Protein AF-A0A9J5YAJ0-F1 (afdb_monomer_lite)

pLDDT: mean 76.35, std 13.23, range [42.28, 95.62]

Secondary structure (DSSP, 8-state):
--HHHHHHHHHHHHHHT-TT-----S-S-HHHHHHHHHHGGGHHHHTSSSSS--HHHHHHHHHHHHHHTTSTTHHHHHHHHHHHHHHTSSPPPPPHHHHHHHHHHHT---SS---SS--TTSTTT------GGGHHHHHHHHHHHHHHHHTT-SSS--HHHHHHHHHHHHHTTSSTTHHHHHHHHHHHHHHSTTPPPP-HHHHHHHHHHS-----S---TT--GGG-

Sequence (227 aa):
MTTKSLLLIFVALIVVLRPCNAFRVYKKDPICEDVDACFASCEDFVDGITEYATWECCSNLMILNNNVKYNEDGVSRYCSCIEDFSSNHYYPPYLQSQIERLYSICNIHLSFPISERMDCSDPCNAFKVLEEDEICENVNACFEYCENFVDAIAGFPTPECCDNLMILNSNVKYKDDGVHGYCSCIEDFSTDHYHPPYSQSRIEQLNTFYRIYLRLPVSERMDCSKL

Foldseek 3Di:
DDPVVVVVVVVVCVVVPLQQPDDDDDDPDVLLSSLLRQQVQCQCQQLPVDVDRDPSNLVSQVVLQVCLLVDPLSQLVSQVSLLVSLVPDPTHFGDPVSVVVSCVRSVDDHLHDHGNDDPSVQLLSSPHPDDLPCVLVNLCSLQVQCQCQQLVVDPDRDPSNLRSLLSLQSQQVPDPCSLLSSLVSVVVVQPPPPGDQGDQVSVVCSCVPRVPPRPRPDHSDRDSVVD

InterPro domains:
  IPR000528 Plant non-specific lipid-transfer protein/Par allergen [PTHR33076] (9-121)
  IPR036312 Bifunctional inhibitor/plant lipid transfer protein/seed storage helical domain superfamily [G3DSA:1.10.110.10] (31-122)
  IPR036312 Bifunctional inhibitor/plant lipid transfer protein/seed storage helical domain superfamily [G3DSA:1.10.110.10] (135-227)
  IPR036312 Bifunctional inhibitor/plant lipid transfer protein/seed storage helical domain superfamily [SSF47699] (32-121)

Organism: Solanum commersonii (NCBI:txid4109)

Radius of gyration: 20.31 Å; chains: 1; bounding box: 64×44×52 Å

Structure (mmCIF, N/CA/C/O backbone):
data_AF-A0A9J5YAJ0-F1
#
_entry.id   AF-A0A9J5YAJ0-F1
#
loop_
_atom_site.group_PDB
_atom_site.id
_atom_site.type_symbol
_atom_site.label_atom_id
_atom_site.label_alt_id
_atom_site.label_comp_id
_atom_site.label_asym_id
_atom_site.label_entity_id
_atom_site.label_seq_id
_atom_site.pdbx_PDB_ins_code
_atom_site.Cartn_x
_atom_site.Cartn_y
_atom_site.Cartn_z
_atom_site.occupancy
_atom_site.B_iso_or_equiv
_atom_site.auth_seq_id
_atom_site.auth_comp_id
_atom_site.auth_asym_id
_atom_site.auth_atom_id
_atom_site.pdbx_PDB_model_num
ATOM 1 N N . MET A 1 1 ? 42.130 25.411 -16.349 1.00 54.88 1 MET A N 1
ATOM 2 C CA . MET A 1 1 ? 40.766 24.903 -16.611 1.00 54.88 1 MET A CA 1
ATOM 3 C C . MET A 1 1 ? 39.805 26.066 -16.412 1.00 54.88 1 MET A C 1
ATOM 5 O O . MET A 1 1 ? 39.743 26.604 -15.318 1.00 54.88 1 MET A O 1
ATOM 9 N N . THR A 1 2 ? 39.193 26.567 -17.483 1.00 58.94 2 THR A N 1
ATOM 10 C CA . THR A 1 2 ? 38.362 27.783 -17.456 1.00 58.94 2 THR A CA 1
ATOM 11 C C . THR A 1 2 ? 37.039 27.527 -16.738 1.00 58.94 2 THR A C 1
ATOM 13 O O . THR A 1 2 ? 36.467 26.453 -16.891 1.00 58.94 2 THR A O 1
ATOM 16 N N . THR A 1 3 ? 36.517 28.515 -16.010 1.00 64.31 3 THR A N 1
ATOM 17 C CA . THR A 1 3 ? 35.219 28.491 -15.300 1.00 64.31 3 THR A CA 1
ATOM 18 C C . THR A 1 3 ? 34.062 27.931 -16.137 1.00 64.31 3 THR A C 1
ATOM 20 O O . THR A 1 3 ? 33.195 27.249 -15.603 1.00 64.31 3 THR A O 1
ATOM 23 N N . LYS A 1 4 ? 34.094 28.114 -17.463 1.00 61.41 4 LYS A N 1
ATOM 24 C CA . LYS A 1 4 ? 33.140 27.517 -18.415 1.00 61.41 4 LYS A CA 1
ATOM 25 C C . LYS A 1 4 ? 33.173 25.978 -18.462 1.00 61.41 4 LYS A C 1
ATOM 27 O O . LYS A 1 4 ? 32.124 25.361 -18.581 1.00 61.41 4 LYS A O 1
ATOM 32 N N . SER A 1 5 ? 34.346 25.353 -18.334 1.00 65.81 5 SER A N 1
ATOM 33 C CA . SER A 1 5 ? 34.483 23.886 -18.298 1.00 65.81 5 SER A CA 1
ATOM 34 C C . SER A 1 5 ? 33.968 23.294 -16.989 1.00 65.81 5 SER A C 1
ATOM 36 O O . SER A 1 5 ? 33.372 22.227 -17.008 1.00 65.81 5 SER A O 1
ATOM 38 N N . LEU A 1 6 ? 34.149 23.993 -15.865 1.00 68.88 6 LEU A N 1
ATOM 39 C CA . LEU A 1 6 ? 33.581 23.589 -14.573 1.00 68.88 6 LEU A CA 1
ATOM 40 C C . LEU A 1 6 ? 32.050 23.665 -14.577 1.00 68.88 6 LEU A C 1
ATOM 42 O O . LEU A 1 6 ? 31.399 22.767 -14.058 1.00 68.88 6 LEU A O 1
ATOM 46 N N . LEU A 1 7 ? 31.485 24.694 -15.213 1.00 70.25 7 LEU A N 1
ATOM 47 C CA . LEU A 1 7 ? 30.038 24.887 -15.315 1.00 70.25 7 LEU A CA 1
ATOM 48 C C . LEU A 1 7 ? 29.380 23.826 -16.212 1.00 70.25 7 LEU A C 1
ATOM 50 O O . LEU A 1 7 ? 28.335 23.294 -15.859 1.00 70.25 7 LEU A O 1
ATOM 54 N N . LEU A 1 8 ? 30.028 23.448 -17.320 1.00 70.19 8 LEU A N 1
ATOM 55 C CA . LEU A 1 8 ? 29.564 22.358 -18.188 1.00 70.19 8 LEU A CA 1
ATOM 56 C C . LEU A 1 8 ? 29.617 20.989 -17.499 1.00 70.19 8 LEU A C 1
ATOM 58 O O . LEU A 1 8 ? 28.689 20.203 -17.652 1.00 70.19 8 LEU A O 1
ATOM 62 N N . ILE A 1 9 ? 30.663 20.719 -16.711 1.00 74.06 9 ILE A N 1
ATOM 63 C CA . ILE A 1 9 ? 30.768 19.483 -15.922 1.00 74.06 9 ILE A CA 1
ATOM 64 C C . ILE A 1 9 ? 29.690 19.446 -14.834 1.00 74.06 9 ILE A C 1
ATOM 66 O O . ILE A 1 9 ? 29.055 18.414 -14.651 1.00 74.06 9 ILE A O 1
ATOM 70 N N . PHE A 1 10 ? 29.433 20.569 -14.157 1.00 68.69 10 PHE A N 1
ATOM 71 C CA . PHE A 1 10 ? 28.366 20.667 -13.157 1.00 68.69 10 PHE A CA 1
ATOM 72 C C . PHE A 1 10 ? 26.978 20.449 -13.762 1.00 68.69 10 PHE A C 1
ATOM 74 O O . PHE A 1 10 ? 26.184 19.705 -13.202 1.00 68.69 10 PHE A O 1
ATOM 81 N N . VAL A 1 11 ? 26.686 21.053 -14.916 1.00 66.81 11 VAL A N 1
ATOM 82 C CA . VAL A 1 11 ? 25.401 20.865 -15.607 1.00 66.81 11 VAL A CA 1
ATOM 83 C C . VAL A 1 11 ? 25.249 19.423 -16.092 1.00 66.81 11 VAL A C 1
ATOM 85 O O . VAL A 1 11 ? 24.194 18.833 -15.889 1.00 66.81 11 VAL A O 1
ATOM 88 N N . ALA A 1 12 ? 26.298 18.825 -16.662 1.00 62.12 12 ALA A N 1
ATOM 89 C CA . ALA A 1 12 ? 26.277 17.420 -17.067 1.00 62.12 12 ALA A CA 1
ATOM 90 C C . ALA A 1 12 ? 26.061 16.483 -15.867 1.00 62.12 12 ALA A C 1
ATOM 92 O O . ALA A 1 12 ? 25.251 15.567 -15.953 1.00 62.12 12 ALA A O 1
ATOM 93 N N . LEU A 1 13 ? 26.708 16.748 -14.728 1.00 58.03 13 LEU A N 1
ATOM 94 C CA . LEU A 1 13 ? 26.472 16.011 -13.485 1.00 58.03 13 LEU A CA 1
ATOM 95 C C . LEU A 1 13 ? 25.039 16.186 -12.979 1.00 58.03 13 LEU A C 1
ATOM 97 O O . LEU A 1 13 ? 24.414 15.198 -12.639 1.00 58.03 13 LEU A O 1
ATOM 101 N N . ILE A 1 14 ? 24.479 17.398 -12.980 1.00 59.09 14 ILE A N 1
ATOM 102 C CA . ILE A 1 14 ? 23.092 17.645 -12.543 1.00 59.09 14 ILE A CA 1
ATOM 103 C C . ILE A 1 14 ? 22.075 16.925 -13.443 1.00 59.09 14 ILE A C 1
ATOM 105 O O . ILE A 1 14 ? 21.065 16.431 -12.947 1.00 59.09 14 ILE A O 1
ATOM 109 N N . VAL A 1 15 ? 22.340 16.836 -14.749 1.00 55.28 15 VAL A N 1
ATOM 110 C CA . VAL A 1 15 ? 21.489 16.107 -15.704 1.00 55.28 15 VAL A CA 1
ATOM 111 C C . VAL A 1 15 ? 21.609 14.589 -15.521 1.00 55.28 15 VAL A C 1
ATOM 113 O O . VAL A 1 15 ? 20.604 13.895 -15.604 1.00 55.28 15 VAL A O 1
ATOM 116 N N . VAL A 1 16 ? 22.800 14.067 -15.217 1.00 54.03 16 VAL A N 1
ATOM 117 C CA . VAL A 1 16 ? 23.025 12.630 -14.955 1.00 54.03 16 VAL A CA 1
ATOM 118 C C . VAL A 1 16 ? 22.543 12.212 -13.555 1.00 54.03 16 VAL A C 1
ATOM 120 O O . VAL A 1 16 ? 22.176 11.063 -13.348 1.00 54.03 16 VAL A O 1
ATOM 123 N N . LEU A 1 17 ? 22.495 13.141 -12.596 1.00 50.41 17 LEU A N 1
ATOM 124 C CA . LEU A 1 17 ? 22.044 12.912 -11.216 1.00 50.41 17 LEU A CA 1
ATOM 125 C C . LEU A 1 17 ? 20.528 13.063 -11.022 1.00 50.41 17 LEU A C 1
ATOM 127 O O . LEU A 1 17 ? 20.063 12.997 -9.886 1.00 50.41 17 LEU A O 1
ATOM 131 N N . ARG A 1 18 ? 19.752 13.282 -12.090 1.00 56.94 18 ARG A N 1
ATOM 132 C CA . ARG A 1 18 ? 18.288 13.167 -12.058 1.00 56.94 18 ARG A CA 1
ATOM 133 C C . ARG A 1 18 ? 17.892 11.845 -12.718 1.00 56.94 18 ARG A C 1
ATOM 135 O O . ARG A 1 18 ? 17.837 11.797 -13.946 1.00 56.94 18 ARG A O 1
ATOM 142 N N . PRO A 1 19 ? 17.611 10.791 -11.933 1.00 55.72 19 PRO A N 1
ATOM 143 C CA . PRO A 1 19 ? 17.307 9.459 -12.462 1.00 55.72 19 PRO A CA 1
ATOM 144 C C . PRO A 1 19 ? 16.019 9.403 -13.288 1.00 55.72 19 PRO A C 1
ATOM 146 O O . PRO A 1 19 ? 15.833 8.479 -14.063 1.00 55.72 19 PRO A O 1
ATOM 149 N N . CYS A 1 20 ? 15.155 10.415 -13.171 1.00 65.88 20 CYS A N 1
ATOM 150 C CA . CYS A 1 20 ? 13.824 10.425 -13.775 1.00 65.88 20 CYS A CA 1
ATOM 151 C C . CYS A 1 20 ? 13.700 11.325 -15.010 1.00 65.88 20 CYS A C 1
ATOM 153 O O . CYS A 1 20 ? 12.627 11.834 -15.314 1.00 65.88 20 CYS A O 1
ATOM 155 N N . ASN A 1 21 ? 14.792 11.565 -15.738 1.00 52.66 21 ASN A N 1
ATOM 156 C CA . ASN A 1 21 ? 14.716 12.326 -16.984 1.00 52.66 21 ASN A CA 1
ATOM 157 C C . ASN A 1 21 ? 14.190 11.439 -18.127 1.00 52.66 21 ASN A C 1
ATOM 159 O O . ASN A 1 21 ? 14.962 11.040 -19.002 1.00 52.66 21 ASN A O 1
ATOM 163 N N . ALA A 1 22 ? 12.888 11.149 -18.153 1.00 51.44 22 ALA A N 1
ATOM 164 C CA . ALA A 1 22 ? 12.264 10.619 -19.359 1.00 51.44 22 ALA A CA 1
ATOM 165 C C . ALA A 1 22 ? 11.969 11.733 -20.369 1.00 51.44 22 ALA A C 1
ATOM 167 O O . ALA A 1 22 ? 11.688 12.892 -20.058 1.00 51.44 22 ALA A O 1
ATOM 168 N N . PHE A 1 23 ? 12.069 11.340 -21.631 1.00 45.47 23 PHE A N 1
ATOM 169 C CA . PHE A 1 23 ? 11.720 12.124 -22.799 1.00 45.47 23 PHE A CA 1
ATOM 170 C C . PHE A 1 23 ? 10.222 12.467 -22.763 1.00 45.47 23 PHE A C 1
ATOM 172 O O . PHE A 1 23 ? 9.394 11.574 -22.617 1.00 45.47 23 PHE A O 1
ATOM 179 N N . ARG A 1 24 ? 9.880 13.753 -22.919 1.00 42.88 24 ARG A N 1
ATOM 180 C CA . ARG A 1 24 ? 8.494 14.248 -22.891 1.00 42.88 24 ARG A CA 1
ATOM 181 C C . ARG A 1 24 ? 7.666 13.626 -24.015 1.00 42.88 24 ARG A C 1
ATOM 183 O O . ARG A 1 24 ? 7.734 14.076 -25.162 1.00 42.88 24 ARG A O 1
ATOM 190 N N . VAL A 1 25 ? 6.877 12.611 -23.686 1.00 47.47 25 VAL A N 1
ATOM 191 C CA . VAL A 1 25 ? 5.772 12.125 -24.513 1.00 47.47 25 VAL A CA 1
ATOM 192 C C . VAL A 1 25 ? 4.492 12.692 -23.912 1.00 47.47 25 VAL A C 1
ATOM 194 O O . VAL A 1 25 ? 4.301 12.656 -22.710 1.00 47.47 25 VAL A O 1
ATOM 197 N N . TYR A 1 26 ? 3.659 13.265 -24.775 1.00 46.53 26 TYR A N 1
ATOM 198 C CA . TYR A 1 26 ? 2.478 14.093 -24.509 1.00 46.53 26 TYR A CA 1
ATOM 199 C C . TYR A 1 26 ? 1.462 13.481 -23.498 1.00 46.53 26 TYR A C 1
ATOM 201 O O . TYR A 1 26 ? 0.393 13.026 -23.904 1.00 46.53 26 TYR A O 1
ATOM 209 N N . LYS A 1 27 ? 1.742 13.508 -22.186 1.00 50.62 27 LYS A N 1
ATOM 210 C CA . LYS A 1 27 ? 0.750 13.400 -21.097 1.00 50.62 27 LYS A CA 1
ATOM 211 C C . LYS A 1 27 ? 0.620 14.775 -20.424 1.00 50.62 27 LYS A C 1
ATOM 213 O O . LYS A 1 27 ? 1.505 15.616 -20.484 1.00 50.62 27 LYS A O 1
ATOM 218 N N . LYS A 1 28 ? -0.559 15.084 -19.883 1.00 63.12 28 LYS A N 1
ATOM 219 C CA . LYS A 1 28 ? -0.933 16.460 -19.488 1.00 63.12 28 LYS A CA 1
ATOM 220 C C . LYS A 1 28 ? -0.465 16.845 -18.073 1.00 63.12 28 LYS A C 1
ATOM 222 O O . LYS A 1 28 ? -0.639 18.001 -17.690 1.00 63.12 28 LYS A O 1
ATOM 227 N N . ASP A 1 29 ? 0.110 15.903 -17.320 1.00 83.19 29 ASP A N 1
ATOM 228 C CA . ASP A 1 29 ? 0.518 16.070 -15.923 1.00 83.19 29 ASP A CA 1
ATOM 229 C C . ASP A 1 29 ? 2.026 15.810 -15.733 1.00 83.19 29 ASP A C 1
ATOM 231 O O . ASP A 1 29 ? 2.453 14.661 -15.853 1.00 83.19 29 ASP A O 1
ATOM 235 N N . PRO A 1 30 ? 2.835 16.836 -15.407 1.00 82.88 30 PRO A N 1
ATOM 236 C CA . PRO A 1 30 ? 4.275 16.668 -15.220 1.00 82.88 30 PRO A CA 1
ATOM 237 C C . PRO A 1 30 ? 4.634 15.748 -14.045 1.00 82.88 30 PRO A C 1
ATOM 239 O O . PRO A 1 30 ? 5.700 15.146 -14.069 1.00 82.88 30 PRO A O 1
ATOM 242 N N . ILE A 1 31 ? 3.766 15.612 -13.034 1.00 87.12 31 ILE A N 1
ATOM 243 C CA . ILE A 1 31 ? 4.009 14.684 -11.921 1.00 87.12 31 ILE A CA 1
ATOM 244 C C . ILE A 1 31 ? 3.886 13.244 -12.411 1.00 87.12 31 ILE A C 1
ATOM 246 O O . ILE A 1 31 ? 4.746 12.429 -12.100 1.00 87.12 31 ILE A O 1
ATOM 250 N N . CYS A 1 32 ? 2.863 12.935 -13.211 1.00 89.56 32 CYS A N 1
ATOM 251 C CA . CYS A 1 32 ? 2.718 11.590 -13.758 1.00 89.56 32 CYS A CA 1
ATOM 252 C C . CYS A 1 32 ? 3.789 11.262 -14.796 1.00 89.56 32 CYS A C 1
ATOM 254 O O . CYS A 1 32 ? 4.209 10.118 -14.867 1.00 89.56 32 CYS A O 1
ATOM 256 N N . GLU A 1 33 ? 4.294 12.246 -15.548 1.00 87.56 33 GLU A N 1
ATOM 257 C CA . GLU A 1 33 ? 5.472 12.027 -16.399 1.00 87.56 33 GLU A CA 1
ATOM 258 C C . GLU A 1 33 ? 6.697 11.603 -15.571 1.00 87.56 33 GLU A C 1
ATOM 260 O O . GLU A 1 33 ? 7.392 10.659 -15.946 1.00 87.56 33 GLU A O 1
ATOM 265 N N . ASP A 1 34 ? 6.942 12.264 -14.435 1.00 88.25 34 ASP A N 1
ATOM 266 C CA . ASP A 1 34 ? 8.036 11.906 -13.529 1.00 88.25 34 ASP A CA 1
ATOM 267 C C . ASP A 1 34 ? 7.799 10.532 -12.876 1.00 88.25 34 ASP A C 1
ATOM 269 O O . ASP A 1 34 ? 8.727 9.728 -12.791 1.00 88.25 34 ASP A O 1
ATOM 273 N N . VAL A 1 35 ? 6.569 10.235 -12.444 1.00 91.06 35 VAL A N 1
ATOM 274 C CA . VAL A 1 35 ? 6.199 8.931 -11.871 1.00 91.06 35 VAL A CA 1
ATOM 275 C C . VAL A 1 35 ? 6.404 7.812 -12.887 1.00 91.06 35 VAL A C 1
ATOM 277 O O . VAL A 1 35 ? 7.133 6.875 -12.574 1.00 91.06 35 VAL A O 1
ATOM 280 N N . ASP A 1 36 ? 5.855 7.937 -14.099 1.00 90.56 36 ASP A N 1
ATOM 281 C CA . ASP A 1 36 ? 6.008 6.959 -15.184 1.00 90.56 36 ASP A CA 1
ATOM 282 C C . ASP A 1 36 ? 7.502 6.697 -15.457 1.00 90.56 36 ASP A C 1
ATOM 284 O O . ASP A 1 36 ? 7.953 5.553 -15.520 1.00 90.56 36 ASP A O 1
ATOM 288 N N . ALA A 1 37 ? 8.300 7.766 -15.553 1.00 88.81 37 ALA A N 1
ATOM 289 C CA . ALA A 1 37 ? 9.738 7.698 -15.799 1.00 88.81 37 ALA A CA 1
ATOM 290 C C . ALA A 1 37 ? 10.511 6.980 -14.688 1.00 88.81 37 ALA A C 1
ATOM 292 O O . ALA A 1 37 ? 11.367 6.138 -14.957 1.00 88.81 37 ALA A O 1
ATOM 293 N N . CYS A 1 38 ? 10.248 7.355 -13.436 1.00 91.81 38 CYS A N 1
ATOM 294 C CA . CYS A 1 38 ? 10.936 6.800 -12.283 1.00 91.81 38 CYS A CA 1
ATOM 295 C C . CYS A 1 38 ? 10.506 5.339 -12.039 1.00 91.81 38 CYS A C 1
ATOM 297 O O . CYS A 1 38 ? 11.352 4.507 -11.711 1.00 91.81 38 CYS A O 1
ATOM 299 N N . PHE A 1 39 ? 9.210 5.036 -12.157 1.00 93.19 39 PHE A N 1
ATOM 300 C CA . PHE A 1 39 ? 8.624 3.754 -11.763 1.00 93.19 39 PHE A CA 1
ATOM 301 C C . PHE A 1 39 ? 8.847 2.640 -12.788 1.00 93.19 39 PHE A C 1
ATOM 303 O O . PHE A 1 39 ? 8.910 1.477 -12.398 1.00 93.19 39 PHE A O 1
ATOM 310 N N . ALA A 1 40 ? 9.063 2.969 -14.066 1.00 92.12 40 ALA A N 1
ATOM 311 C CA . ALA A 1 40 ? 9.309 1.982 -15.120 1.00 92.12 40 ALA A CA 1
ATOM 312 C C . ALA A 1 40 ? 10.439 0.982 -14.795 1.00 92.12 40 ALA A C 1
ATOM 314 O O . ALA A 1 40 ? 10.373 -0.177 -15.186 1.00 92.12 40 ALA A O 1
ATOM 315 N N . SER A 1 41 ? 11.463 1.380 -14.029 1.00 93.62 41 SER A N 1
ATOM 316 C CA . SER A 1 41 ? 12.551 0.470 -13.632 1.00 93.62 41 SER A CA 1
ATOM 317 C C . SER A 1 41 ? 12.137 -0.604 -12.613 1.00 93.62 41 SER A C 1
ATOM 319 O O . SER A 1 41 ? 12.912 -1.533 -12.361 1.00 93.62 41 SER A O 1
ATOM 321 N N . CYS A 1 42 ? 10.944 -0.483 -12.025 1.00 94.38 42 CYS A N 1
ATOM 322 C CA . CYS A 1 42 ? 10.352 -1.422 -11.077 1.00 94.38 42 CYS A CA 1
ATOM 323 C C . CYS A 1 42 ? 9.341 -2.387 -11.706 1.00 94.38 42 CYS A C 1
ATOM 325 O O . CYS A 1 42 ? 9.033 -3.394 -11.069 1.00 94.38 42 CYS A O 1
ATOM 327 N N . GLU A 1 43 ? 8.836 -2.086 -12.907 1.00 91.94 43 GLU A N 1
ATOM 328 C CA . GLU A 1 43 ? 7.713 -2.784 -13.554 1.00 91.94 43 GLU A CA 1
ATOM 329 C C . GLU A 1 43 ? 7.959 -4.296 -13.656 1.00 91.94 43 GLU A C 1
ATOM 331 O O . GLU A 1 43 ? 7.247 -5.069 -13.017 1.00 91.94 43 GLU A O 1
ATOM 336 N N . ASP A 1 44 ? 9.064 -4.689 -14.301 1.00 92.56 44 ASP A N 1
ATOM 337 C CA . ASP A 1 44 ? 9.503 -6.085 -14.466 1.00 92.56 44 ASP A CA 1
ATOM 338 C C . ASP A 1 44 ? 9.638 -6.863 -13.141 1.00 92.56 44 ASP A C 1
ATOM 340 O O . ASP A 1 44 ? 9.763 -8.088 -13.120 1.00 92.56 44 ASP A O 1
ATOM 344 N N . PHE A 1 45 ? 9.775 -6.179 -12.005 1.00 95.00 45 PHE A N 1
ATOM 345 C CA . PHE A 1 45 ? 9.845 -6.845 -10.708 1.00 95.00 45 PHE A CA 1
ATOM 346 C C . PHE A 1 45 ? 8.457 -7.011 -10.097 1.00 95.00 45 PHE A C 1
ATOM 348 O O . PHE A 1 45 ? 8.136 -8.100 -9.606 1.00 95.00 45 PHE A O 1
ATOM 355 N N . VAL A 1 46 ? 7.647 -5.948 -10.112 1.00 92.56 46 VAL A N 1
ATOM 356 C CA . VAL A 1 46 ? 6.309 -5.960 -9.510 1.00 92.56 46 VAL A CA 1
ATOM 357 C C . VAL A 1 46 ? 5.342 -6.856 -10.277 1.00 92.56 46 VAL A C 1
ATOM 359 O O . VAL A 1 46 ? 4.500 -7.477 -9.640 1.00 92.56 46 VAL A O 1
ATOM 362 N N . ASP A 1 47 ? 5.504 -7.027 -11.588 1.00 91.75 47 ASP A N 1
ATOM 363 C CA . ASP A 1 47 ? 4.725 -7.972 -12.404 1.00 91.75 47 ASP A CA 1
ATOM 364 C C . ASP A 1 47 ? 5.238 -9.430 -12.334 1.00 91.75 47 ASP A C 1
ATOM 366 O O . ASP A 1 47 ? 4.599 -10.366 -12.821 1.00 91.75 47 ASP A O 1
ATOM 370 N N . GLY A 1 48 ? 6.385 -9.646 -11.680 1.00 91.12 48 GLY A N 1
ATOM 371 C CA . GLY A 1 48 ? 6.988 -10.961 -11.478 1.00 91.12 48 GLY A CA 1
ATOM 372 C C . GLY A 1 48 ? 7.835 -11.496 -12.632 1.00 91.12 48 GLY A C 1
ATOM 373 O O . GLY A 1 48 ? 8.226 -12.665 -12.570 1.00 91.12 48 GLY A O 1
ATOM 374 N N . ILE A 1 49 ? 8.154 -10.698 -13.655 1.00 92.88 49 ILE A N 1
ATOM 375 C CA . ILE A 1 49 ? 9.072 -11.106 -14.735 1.00 92.88 49 ILE A CA 1
ATOM 376 C C . ILE A 1 49 ? 10.481 -11.374 -14.182 1.00 92.88 49 ILE A C 1
ATOM 378 O O . ILE A 1 49 ? 11.165 -12.308 -14.613 1.00 92.88 49 ILE A O 1
ATOM 382 N N . THR A 1 50 ? 10.914 -10.586 -13.199 1.00 93.56 50 THR A N 1
ATOM 383 C CA . THR A 1 50 ? 12.232 -10.669 -12.567 1.00 93.56 50 THR A CA 1
ATOM 384 C C . THR A 1 50 ? 12.144 -11.015 -11.083 1.00 93.56 50 THR A C 1
ATOM 386 O O . THR A 1 50 ? 11.223 -10.645 -10.357 1.00 93.56 50 THR A O 1
ATOM 389 N N . GLU A 1 51 ? 13.151 -11.742 -10.592 1.00 92.94 51 GLU A N 1
ATOM 390 C CA . GLU A 1 51 ? 13.193 -12.197 -9.197 1.00 92.94 51 GLU A CA 1
ATOM 391 C C . GLU A 1 51 ? 13.682 -11.118 -8.210 1.00 92.94 51 GLU A C 1
ATOM 393 O O . GLU A 1 51 ? 13.423 -11.218 -7.002 1.00 92.94 51 GLU A O 1
ATOM 398 N N . TYR A 1 52 ? 14.385 -10.094 -8.708 1.00 91.88 52 TYR A N 1
ATOM 399 C CA . TYR A 1 52 ? 15.059 -9.080 -7.899 1.00 91.88 52 TYR A CA 1
ATOM 400 C C . TYR A 1 52 ? 14.810 -7.674 -8.437 1.00 91.88 52 TYR A C 1
ATOM 402 O O . TYR A 1 52 ? 15.028 -7.415 -9.618 1.00 91.88 52 TYR A O 1
ATOM 410 N N . ALA A 1 53 ? 14.444 -6.756 -7.540 1.00 94.00 53 ALA A N 1
ATOM 411 C CA . ALA A 1 53 ? 14.372 -5.339 -7.856 1.00 94.00 53 ALA A CA 1
ATOM 412 C C . ALA A 1 53 ? 15.769 -4.795 -8.185 1.00 94.00 53 ALA A C 1
ATOM 414 O O . ALA A 1 53 ? 16.759 -5.106 -7.511 1.00 94.00 53 ALA A O 1
ATOM 415 N N . THR A 1 54 ? 15.854 -3.968 -9.223 1.00 94.81 54 THR A N 1
ATOM 416 C CA . THR A 1 54 ? 17.105 -3.309 -9.594 1.00 94.81 54 THR A CA 1
ATOM 417 C C . THR A 1 54 ? 17.466 -2.225 -8.575 1.00 94.81 54 THR A C 1
ATOM 419 O O . THR A 1 54 ? 16.606 -1.658 -7.899 1.00 94.81 54 THR A O 1
ATOM 422 N N . TRP A 1 55 ? 18.756 -1.884 -8.478 1.00 93.44 55 TRP A N 1
ATOM 423 C CA . TRP A 1 55 ? 19.178 -0.718 -7.690 1.00 93.44 55 TRP A CA 1
ATOM 424 C C . TRP A 1 55 ? 18.487 0.566 -8.175 1.00 93.44 55 TRP A C 1
ATOM 426 O O . TRP A 1 55 ? 18.131 1.422 -7.366 1.00 93.44 55 TRP A O 1
ATOM 436 N N . GLU A 1 56 ? 18.281 0.678 -9.489 1.00 93.69 56 GLU A N 1
ATOM 437 C CA . GLU A 1 56 ? 17.635 1.826 -10.119 1.00 93.69 56 GLU A CA 1
ATOM 438 C C . GLU A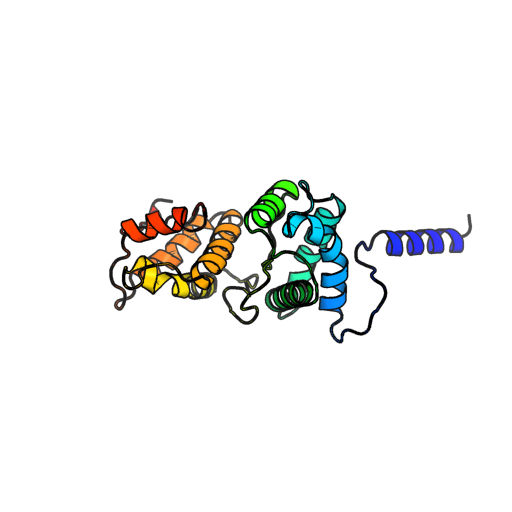 1 56 ? 16.177 1.954 -9.677 1.00 93.69 56 GLU A C 1
ATOM 440 O O . GLU A 1 56 ? 15.780 3.036 -9.254 1.00 93.69 56 GLU A O 1
ATOM 445 N N . CYS A 1 57 ? 15.427 0.848 -9.647 1.00 95.62 57 CYS A N 1
ATOM 446 C CA . CYS A 1 57 ? 14.087 0.808 -9.066 1.00 95.62 57 CYS A CA 1
ATOM 447 C C . CYS A 1 57 ? 14.077 1.350 -7.633 1.00 95.62 57 CYS A C 1
ATOM 449 O O . CYS A 1 57 ? 13.342 2.286 -7.319 1.00 95.62 57 CYS A O 1
ATOM 451 N N . CYS A 1 58 ? 14.949 0.831 -6.765 1.00 95.00 58 CYS A N 1
ATOM 452 C CA . CYS A 1 58 ? 15.002 1.278 -5.376 1.00 95.00 58 CYS A CA 1
ATOM 453 C C . CYS A 1 58 ? 15.347 2.770 -5.246 1.00 95.00 58 CYS A C 1
ATOM 455 O O . CYS A 1 58 ? 14.712 3.491 -4.476 1.00 95.00 58 CYS A O 1
ATOM 457 N N . SER A 1 59 ? 16.337 3.248 -6.005 1.00 93.69 59 SER A N 1
ATOM 458 C CA . SER A 1 59 ? 16.738 4.658 -6.006 1.00 93.69 59 SER A CA 1
ATOM 459 C C . SER A 1 59 ? 15.603 5.564 -6.488 1.00 93.69 59 SER A C 1
ATOM 461 O O . SER A 1 59 ? 15.343 6.609 -5.889 1.00 93.69 59 SER A O 1
ATOM 463 N N . ASN A 1 60 ? 14.905 5.164 -7.547 1.00 93.81 60 ASN A N 1
ATOM 464 C CA . ASN A 1 60 ? 13.810 5.930 -8.128 1.00 93.81 60 ASN A CA 1
ATOM 465 C C . ASN A 1 60 ? 12.606 5.991 -7.190 1.00 93.81 60 ASN A C 1
ATOM 467 O O . ASN A 1 60 ? 12.054 7.069 -6.974 1.00 93.81 60 ASN A O 1
ATOM 471 N N . LEU A 1 61 ? 12.257 4.876 -6.548 1.00 92.19 61 LEU A N 1
ATOM 472 C CA . LEU A 1 61 ? 11.218 4.845 -5.522 1.00 92.19 61 LEU A CA 1
ATOM 473 C C . LEU A 1 61 ? 11.542 5.769 -4.346 1.00 92.19 61 LEU A C 1
ATOM 475 O O . LEU A 1 61 ? 10.659 6.480 -3.877 1.00 92.19 61 LEU A O 1
ATOM 479 N N . MET A 1 62 ? 12.802 5.834 -3.898 1.00 88.31 62 MET A N 1
ATOM 480 C CA . MET A 1 62 ? 13.207 6.784 -2.850 1.00 88.31 62 MET A CA 1
ATOM 481 C C . MET A 1 62 ? 13.005 8.235 -3.279 1.00 88.31 62 MET A C 1
ATOM 483 O O . MET A 1 62 ? 12.621 9.073 -2.462 1.00 88.31 62 MET A O 1
ATOM 487 N N . ILE A 1 63 ? 13.260 8.552 -4.545 1.00 88.12 63 ILE A N 1
ATOM 488 C CA . ILE A 1 63 ? 13.058 9.898 -5.083 1.00 88.12 63 ILE A CA 1
ATOM 489 C C . ILE A 1 63 ? 11.575 10.235 -5.128 1.00 88.12 63 ILE A C 1
ATOM 491 O O . ILE A 1 63 ? 11.185 11.272 -4.594 1.00 88.12 63 ILE A O 1
ATOM 495 N N . LEU A 1 64 ? 10.753 9.348 -5.695 1.00 90.25 64 LEU A N 1
ATOM 496 C CA . LEU A 1 64 ? 9.305 9.531 -5.738 1.00 90.25 64 LEU A CA 1
ATOM 497 C C . LEU A 1 64 ? 8.743 9.741 -4.332 1.00 90.25 64 LEU A C 1
ATOM 499 O O . LEU A 1 64 ? 8.062 10.729 -4.075 1.00 90.25 64 LEU A O 1
ATOM 503 N N . ASN A 1 65 ? 9.130 8.878 -3.395 1.00 86.50 65 ASN A N 1
ATOM 504 C CA . ASN A 1 65 ? 8.690 8.944 -2.009 1.00 86.50 65 ASN A CA 1
ATOM 505 C C . ASN A 1 65 ? 9.045 10.270 -1.326 1.00 86.50 65 ASN A C 1
ATOM 507 O O . ASN A 1 65 ? 8.238 10.860 -0.614 1.00 86.50 65 ASN A O 1
ATOM 511 N N . ASN A 1 66 ? 10.249 10.784 -1.580 1.00 82.06 66 ASN A N 1
ATOM 512 C CA . ASN A 1 66 ? 10.668 12.076 -1.047 1.00 82.06 66 ASN A CA 1
ATOM 513 C C . ASN A 1 66 ? 9.921 13.255 -1.677 1.00 82.06 66 ASN A C 1
ATOM 515 O O . ASN A 1 66 ? 9.795 14.293 -1.026 1.00 82.06 66 ASN A O 1
ATOM 519 N N . ASN A 1 67 ? 9.456 13.114 -2.919 1.00 81.81 67 ASN A N 1
ATOM 520 C CA . ASN A 1 67 ? 8.834 14.197 -3.671 1.00 81.81 67 ASN A CA 1
ATOM 521 C C . ASN A 1 67 ? 7.344 14.377 -3.363 1.00 81.81 67 ASN A C 1
ATOM 523 O O . ASN A 1 67 ? 6.825 15.489 -3.483 1.00 81.81 67 ASN A O 1
ATOM 527 N N . VAL A 1 68 ? 6.673 13.311 -2.927 1.00 78.31 68 VAL A N 1
ATOM 528 C CA . VAL A 1 68 ? 5.240 13.285 -2.590 1.00 78.31 68 VAL A CA 1
ATOM 529 C C . VAL A 1 68 ? 4.848 14.437 -1.664 1.00 78.31 68 VAL A C 1
ATOM 531 O O . VAL A 1 68 ? 3.914 15.174 -1.959 1.00 78.31 68 VAL A O 1
ATOM 534 N N . LYS A 1 69 ? 5.626 14.686 -0.605 1.00 73.25 69 LYS A N 1
ATOM 535 C CA . LYS A 1 69 ? 5.334 15.720 0.408 1.00 73.25 69 LYS A CA 1
ATOM 536 C C . LYS A 1 69 ? 5.382 17.172 -0.086 1.00 73.25 69 LYS A C 1
ATOM 538 O O . LYS A 1 69 ? 5.008 18.070 0.659 1.00 73.25 69 LYS A O 1
ATOM 543 N N . TYR A 1 70 ? 5.904 17.431 -1.285 1.00 75.69 70 TYR A N 1
ATOM 544 C CA . TYR A 1 70 ? 6.011 18.791 -1.826 1.00 75.69 70 TYR A CA 1
ATOM 545 C C . TYR A 1 70 ? 4.795 19.206 -2.663 1.00 75.69 70 TYR A C 1
ATOM 547 O O . TYR A 1 70 ? 4.790 20.308 -3.207 1.00 75.69 70 TYR A O 1
ATOM 555 N N . ASN A 1 71 ? 3.781 18.344 -2.773 1.00 70.88 71 ASN A N 1
ATOM 556 C CA . ASN A 1 71 ? 2.576 18.585 -3.559 1.00 70.88 71 ASN A CA 1
ATOM 557 C C . ASN A 1 71 ? 1.335 18.495 -2.659 1.00 70.88 71 ASN A C 1
ATOM 559 O O . ASN A 1 71 ? 1.235 17.573 -1.854 1.00 70.88 71 ASN A O 1
ATOM 563 N N . GLU A 1 72 ? 0.400 19.437 -2.823 1.00 61.28 72 GLU A N 1
ATOM 564 C CA . GLU A 1 72 ? -0.791 19.616 -1.966 1.00 61.28 72 GLU A CA 1
ATOM 565 C C . GLU A 1 72 ? -1.708 18.374 -1.931 1.00 61.28 72 GLU A C 1
ATOM 567 O O . GLU A 1 72 ? -2.294 18.093 -0.894 1.00 61.28 72 GLU A O 1
ATOM 572 N N . ASP A 1 73 ? -1.679 17.548 -2.986 1.00 71.38 73 ASP A N 1
ATOM 573 C CA . ASP A 1 73 ? -2.349 16.237 -3.079 1.00 71.38 73 ASP A CA 1
ATOM 574 C C . ASP A 1 73 ? -1.365 15.129 -3.492 1.00 71.38 73 ASP A C 1
ATOM 576 O O . ASP A 1 73 ? -1.680 14.233 -4.278 1.00 71.38 73 ASP A O 1
ATOM 580 N N . GLY A 1 74 ? -0.108 15.232 -3.054 1.00 75.00 74 GLY A N 1
ATOM 581 C CA . GLY A 1 74 ? 0.981 14.417 -3.587 1.00 75.00 74 GLY A CA 1
ATOM 582 C C . GLY A 1 74 ? 0.744 12.916 -3.481 1.00 75.00 74 GLY A C 1
ATOM 583 O O . GLY A 1 74 ? 1.090 12.192 -4.405 1.00 75.00 74 GLY A O 1
ATOM 584 N N . VAL A 1 75 ? 0.129 12.441 -2.398 1.00 76.50 75 VAL A N 1
ATOM 585 C CA . VAL A 1 75 ? -0.090 11.002 -2.226 1.00 76.50 75 VAL A CA 1
ATOM 586 C C . VAL A 1 75 ? -1.131 10.480 -3.215 1.00 76.50 75 VAL A C 1
ATOM 588 O O . VAL A 1 75 ? -0.820 9.596 -4.012 1.00 76.50 75 VAL A O 1
ATOM 591 N N . SER A 1 76 ? -2.322 11.085 -3.224 1.00 78.00 76 SER A N 1
ATOM 592 C CA . SER A 1 76 ? -3.399 10.777 -4.171 1.00 78.00 76 SER A CA 1
ATOM 593 C C . SER A 1 76 ? -2.927 10.882 -5.615 1.00 78.00 76 SER A C 1
ATOM 595 O O . SER A 1 76 ? -3.206 10.016 -6.437 1.00 78.00 76 SER A O 1
ATOM 597 N N . ARG A 1 77 ? -2.128 11.904 -5.928 1.00 85.19 77 ARG A N 1
ATOM 598 C CA . ARG A 1 77 ? -1.625 12.108 -7.283 1.00 85.19 77 ARG A CA 1
ATOM 599 C C . ARG A 1 77 ? -0.626 11.039 -7.700 1.00 85.19 77 ARG A C 1
ATOM 601 O O . ARG A 1 77 ? -0.751 10.512 -8.795 1.00 85.19 77 ARG A O 1
ATOM 608 N N . TYR A 1 78 ? 0.331 10.687 -6.841 1.00 88.38 78 TYR A N 1
ATOM 609 C CA . TYR A 1 78 ? 1.300 9.628 -7.142 1.00 88.38 78 TYR A CA 1
ATOM 610 C C . TYR A 1 78 ? 0.613 8.264 -7.249 1.00 88.38 78 TYR A C 1
ATOM 612 O O . TYR A 1 78 ? 0.939 7.507 -8.158 1.00 88.38 78 TYR A O 1
ATOM 620 N N . CYS A 1 79 ? -0.375 7.996 -6.390 1.00 84.81 79 CYS A N 1
ATOM 621 C CA . CYS A 1 79 ? -1.263 6.841 -6.501 1.00 84.81 79 CYS A CA 1
ATOM 622 C C . CYS A 1 79 ? -1.910 6.780 -7.894 1.00 84.81 79 CYS A C 1
ATOM 624 O O . CYS A 1 79 ? -1.716 5.797 -8.607 1.00 84.81 79 CYS A O 1
ATOM 626 N N . SER A 1 80 ? -2.591 7.853 -8.323 1.00 86.19 80 SER A N 1
ATOM 627 C CA . SER A 1 80 ? -3.278 7.883 -9.623 1.00 86.19 80 SER A CA 1
ATOM 628 C C . SER A 1 80 ? -2.312 7.729 -10.790 1.00 86.19 80 SER A C 1
ATOM 630 O O . SER A 1 80 ? -2.631 7.055 -11.759 1.00 86.19 80 SER A O 1
ATOM 632 N N . CYS A 1 81 ? -1.114 8.313 -10.705 1.00 89.50 81 CYS A N 1
ATOM 633 C CA . CYS A 1 81 ? -0.112 8.152 -11.752 1.00 89.50 81 CYS A CA 1
ATOM 634 C C . CYS A 1 81 ? 0.369 6.692 -11.872 1.00 89.50 81 CYS A C 1
ATOM 636 O O . CYS A 1 81 ? 0.536 6.208 -12.986 1.00 89.50 81 CYS A O 1
ATOM 638 N N . ILE A 1 82 ? 0.569 5.976 -10.757 1.00 89.00 82 ILE A N 1
ATOM 639 C CA . ILE A 1 82 ? 0.949 4.550 -10.770 1.00 89.00 82 ILE A CA 1
ATOM 640 C C . ILE A 1 82 ? -0.191 3.674 -11.304 1.00 89.00 82 ILE A C 1
ATOM 642 O O . ILE A 1 82 ? 0.056 2.761 -12.096 1.00 89.00 82 ILE A O 1
ATOM 646 N N . GLU A 1 83 ? -1.432 3.966 -10.917 1.00 85.62 83 GLU A N 1
ATOM 647 C CA . GLU A 1 83 ? -2.617 3.289 -11.449 1.00 85.62 83 GLU A CA 1
ATOM 648 C C . GLU A 1 83 ? -2.740 3.509 -12.971 1.00 85.62 83 GLU A C 1
ATOM 650 O O . GLU A 1 83 ? -2.848 2.554 -13.747 1.00 85.62 83 GLU A O 1
ATOM 655 N N . ASP A 1 84 ? -2.606 4.754 -13.433 1.00 87.06 84 ASP A N 1
ATOM 656 C CA . ASP A 1 84 ? -2.586 5.111 -14.855 1.00 87.06 84 ASP A CA 1
ATOM 657 C C . ASP A 1 84 ? -1.425 4.448 -15.610 1.00 87.06 84 ASP A C 1
ATOM 659 O O . ASP A 1 84 ? -1.573 4.071 -16.775 1.00 87.06 84 ASP A O 1
ATOM 663 N N . PHE A 1 85 ? -0.255 4.319 -14.984 1.00 86.94 85 PHE A N 1
ATOM 664 C CA . PHE A 1 85 ? 0.888 3.615 -15.560 1.00 86.94 85 PHE A CA 1
ATOM 665 C C . PHE A 1 85 ? 0.549 2.134 -15.777 1.00 86.94 85 PHE A C 1
ATOM 667 O O . PHE A 1 85 ? 0.665 1.631 -16.894 1.00 86.94 85 PHE A O 1
ATOM 674 N N . SER A 1 86 ? 0.025 1.469 -14.743 1.00 84.12 86 SER A N 1
ATOM 675 C CA . SER A 1 86 ? -0.323 0.042 -14.784 1.00 84.12 86 SER A CA 1
ATOM 676 C C . SER A 1 86 ? -1.440 -0.292 -15.781 1.00 84.12 86 SER A C 1
ATOM 678 O O . SER A 1 86 ? -1.420 -1.333 -16.436 1.00 84.12 86 SER A O 1
ATOM 680 N N . SER A 1 87 ? -2.400 0.617 -15.968 1.00 77.38 87 SER A N 1
ATOM 681 C CA . SER A 1 87 ? -3.554 0.401 -16.847 1.00 77.38 87 SER A CA 1
ATOM 682 C C . SER A 1 87 ? -3.246 0.569 -18.341 1.00 77.38 87 SER A C 1
ATOM 684 O O . SER A 1 87 ? -4.055 0.178 -19.187 1.00 77.38 87 SER A O 1
ATOM 686 N N . ASN A 1 88 ? -2.083 1.128 -18.696 1.00 69.19 88 ASN A N 1
ATOM 687 C CA . ASN A 1 88 ? -1.733 1.473 -20.076 1.00 69.19 88 ASN A CA 1
ATOM 688 C C . ASN A 1 88 ? -0.977 0.376 -20.853 1.00 69.19 88 ASN A C 1
ATOM 690 O O . ASN A 1 88 ? -0.593 0.613 -22.008 1.00 69.19 88 ASN A O 1
ATOM 694 N N . HIS A 1 89 ? -0.772 -0.822 -20.289 1.00 62.97 89 HIS A N 1
ATOM 695 C CA . HIS A 1 89 ? 0.124 -1.822 -20.881 1.00 62.97 89 HIS A CA 1
ATOM 696 C C . HIS A 1 89 ? -0.426 -3.261 -20.974 1.00 62.97 89 HIS A C 1
ATOM 698 O O . HIS A 1 89 ? -1.393 -3.646 -20.327 1.00 62.97 89 HIS A O 1
ATOM 704 N N . TYR A 1 90 ? 0.199 -4.060 -21.852 1.00 66.00 90 TYR A N 1
ATOM 705 C CA . TYR A 1 90 ? -0.082 -5.487 -22.107 1.00 66.00 90 TYR A CA 1
ATOM 706 C C . TYR A 1 90 ? 0.690 -6.414 -21.140 1.00 66.00 90 TYR A C 1
ATOM 708 O O . TYR A 1 90 ? 1.118 -7.502 -21.537 1.00 66.00 90 TYR A O 1
ATOM 716 N N . TYR A 1 91 ? 0.923 -5.983 -19.901 1.00 66.56 91 TYR A N 1
ATOM 717 C CA . TYR A 1 91 ? 1.730 -6.730 -18.932 1.00 66.56 91 TYR A CA 1
ATOM 718 C C . TYR A 1 91 ? 0.871 -7.557 -17.963 1.00 66.56 91 TYR A C 1
ATOM 720 O O . TYR A 1 91 ? -0.345 -7.354 -17.879 1.00 66.56 91 TYR A O 1
ATOM 728 N N . PRO A 1 92 ? 1.464 -8.571 -17.302 1.00 76.06 92 PRO A N 1
ATOM 729 C CA . PRO A 1 92 ? 0.803 -9.316 -16.238 1.00 76.06 92 PRO A CA 1
ATOM 730 C C . PRO A 1 92 ? 0.389 -8.396 -15.082 1.00 76.06 92 PRO A C 1
ATOM 732 O O . PRO A 1 92 ? 1.050 -7.385 -14.858 1.00 76.06 92 PRO A O 1
ATOM 735 N N . PRO A 1 93 ? -0.650 -8.773 -14.317 1.00 81.50 93 PRO A N 1
ATOM 736 C CA . PRO A 1 93 ? -1.045 -8.006 -13.152 1.00 81.50 93 PRO A CA 1
ATOM 737 C C . PRO A 1 93 ? 0.080 -7.965 -12.116 1.00 81.50 93 PRO A C 1
ATOM 739 O O . PRO A 1 93 ? 0.758 -8.977 -11.895 1.00 81.50 93 PRO A O 1
ATOM 742 N N . TYR A 1 94 ? 0.235 -6.835 -11.432 1.00 86.31 94 TYR A N 1
ATOM 743 C CA . TYR A 1 94 ? 1.187 -6.717 -10.333 1.00 86.31 94 TYR A CA 1
ATOM 744 C C . TYR A 1 94 ? 0.945 -7.782 -9.256 1.00 86.31 94 TYR A C 1
ATOM 746 O O . TYR A 1 94 ? -0.167 -8.020 -8.778 1.00 86.31 94 TYR A O 1
ATOM 754 N N . LEU A 1 95 ? 2.029 -8.434 -8.847 1.00 83.12 95 LEU A N 1
ATOM 755 C CA . LEU A 1 95 ? 2.030 -9.464 -7.826 1.00 83.12 95 LEU A CA 1
ATOM 756 C C . LEU A 1 95 ? 2.241 -8.829 -6.456 1.00 83.12 95 LEU A C 1
ATOM 758 O O . LEU A 1 95 ? 3.329 -8.344 -6.139 1.00 83.12 95 LEU A O 1
ATOM 762 N N . GLN A 1 96 ? 1.240 -8.948 -5.586 1.00 77.00 96 GLN A N 1
ATOM 763 C CA . GLN A 1 96 ? 1.316 -8.403 -4.229 1.00 77.00 96 GLN A CA 1
ATOM 764 C C . GLN A 1 96 ? 2.547 -8.893 -3.454 1.00 77.00 96 GLN A C 1
ATOM 766 O O . GLN A 1 96 ? 3.241 -8.116 -2.803 1.00 77.00 96 GLN A O 1
ATOM 771 N N . SER A 1 97 ? 2.897 -10.173 -3.601 1.00 77.38 97 SER A N 1
ATOM 772 C CA . SER A 1 97 ? 4.095 -10.737 -2.971 1.00 77.38 97 SER A CA 1
ATOM 773 C C . SER A 1 97 ? 5.400 -10.091 -3.451 1.00 77.38 97 SER A C 1
ATOM 775 O O . SER A 1 97 ? 6.386 -10.090 -2.716 1.00 77.38 97 SER A O 1
ATOM 777 N N . GLN A 1 98 ? 5.440 -9.572 -4.682 1.00 87.25 98 GLN A N 1
ATOM 778 C CA . GLN A 1 98 ? 6.600 -8.842 -5.192 1.00 87.25 98 GLN A CA 1
ATOM 779 C C . GLN A 1 98 ? 6.632 -7.427 -4.629 1.00 87.25 98 GLN A C 1
ATOM 781 O O . GLN A 1 98 ? 7.681 -7.007 -4.155 1.00 87.25 98 GLN A O 1
ATOM 786 N N . ILE A 1 99 ? 5.495 -6.733 -4.568 1.00 85.12 99 ILE A N 1
ATOM 787 C CA . ILE A 1 99 ? 5.389 -5.407 -3.939 1.00 85.12 99 ILE A CA 1
ATOM 788 C C . ILE A 1 99 ? 5.834 -5.462 -2.466 1.00 85.12 99 ILE A C 1
ATOM 790 O O . ILE A 1 99 ? 6.648 -4.652 -2.029 1.00 85.12 99 ILE A O 1
ATOM 794 N N . GLU A 1 100 ? 5.415 -6.473 -1.703 1.00 78.31 100 GLU A N 1
ATOM 795 C CA . GLU A 1 100 ? 5.880 -6.666 -0.320 1.00 78.31 100 GLU A CA 1
ATOM 796 C C . GLU A 1 100 ? 7.398 -6.888 -0.232 1.00 78.31 100 GLU A C 1
ATOM 798 O O . GLU A 1 100 ? 8.087 -6.314 0.621 1.00 78.31 100 GLU A O 1
ATOM 803 N N . ARG A 1 101 ? 7.950 -7.708 -1.137 1.00 84.00 101 ARG A N 1
ATOM 804 C CA . ARG A 1 101 ? 9.400 -7.923 -1.230 1.00 84.00 101 ARG A CA 1
ATOM 805 C C . ARG A 1 101 ? 10.132 -6.649 -1.634 1.00 84.00 101 ARG A C 1
ATOM 807 O O . ARG A 1 101 ? 11.247 -6.448 -1.159 1.00 84.00 101 ARG A O 1
ATOM 814 N N . LEU A 1 102 ? 9.526 -5.791 -2.454 1.00 87.44 102 LEU A N 1
ATOM 815 C CA . LEU A 1 102 ? 10.103 -4.531 -2.917 1.00 87.44 102 LEU A CA 1
ATOM 816 C C . LEU A 1 102 ? 10.479 -3.641 -1.737 1.00 87.44 102 LEU A C 1
ATOM 818 O O . LEU A 1 102 ? 11.620 -3.189 -1.643 1.00 87.44 102 LEU A O 1
ATOM 822 N N . TYR A 1 103 ? 9.552 -3.471 -0.794 1.00 82.62 103 TYR A N 1
ATOM 823 C CA . TYR A 1 103 ? 9.775 -2.685 0.418 1.00 82.62 103 TYR A CA 1
ATOM 824 C C . TYR A 1 103 ? 10.943 -3.226 1.243 1.00 82.62 103 TYR A C 1
ATOM 826 O O . TYR A 1 103 ? 11.788 -2.462 1.715 1.00 82.62 103 TYR A O 1
ATOM 834 N N . SER A 1 104 ? 11.045 -4.553 1.366 1.00 81.00 104 SER A N 1
ATOM 835 C CA . SER A 1 104 ? 12.152 -5.189 2.083 1.00 81.00 104 SER A CA 1
ATOM 836 C C . SER A 1 104 ? 13.489 -5.067 1.348 1.00 81.00 104 SER A C 1
ATOM 838 O O . SER A 1 104 ? 14.500 -4.802 1.993 1.00 81.00 104 SER A O 1
ATOM 840 N N . ILE A 1 105 ? 13.521 -5.289 0.031 1.00 88.31 105 ILE A N 1
ATOM 841 C CA . ILE A 1 105 ? 14.747 -5.268 -0.783 1.00 88.31 105 ILE A CA 1
ATOM 842 C C . ILE A 1 105 ? 15.308 -3.849 -0.854 1.00 88.31 105 ILE A C 1
ATOM 844 O O . ILE A 1 105 ? 16.499 -3.638 -0.633 1.00 88.31 105 ILE A O 1
ATOM 848 N N . CYS A 1 106 ? 14.444 -2.875 -1.125 1.00 86.81 106 CYS A N 1
ATOM 849 C CA . CYS A 1 106 ? 14.831 -1.477 -1.247 1.00 86.81 106 CYS A CA 1
ATOM 850 C C . CYS A 1 106 ? 14.970 -0.770 0.106 1.00 86.81 106 CYS A C 1
ATOM 852 O O . CYS A 1 106 ? 15.406 0.379 0.142 1.00 86.81 106 CYS A O 1
ATOM 854 N N . ASN A 1 107 ? 14.607 -1.441 1.208 1.00 84.44 107 ASN A N 1
ATOM 855 C CA . ASN A 1 107 ? 14.533 -0.864 2.550 1.00 84.44 107 ASN A CA 1
ATOM 856 C C . ASN A 1 107 ? 13.806 0.493 2.542 1.00 84.44 107 ASN A C 1
ATOM 858 O O . ASN A 1 107 ? 14.286 1.491 3.086 1.00 84.44 107 ASN A O 1
ATOM 862 N N . ILE A 1 108 ? 12.667 0.524 1.856 1.00 77.62 108 ILE A N 1
ATOM 863 C CA . ILE A 1 108 ? 11.864 1.718 1.631 1.00 77.62 108 ILE A CA 1
ATOM 864 C C . ILE A 1 108 ? 10.436 1.459 2.091 1.00 77.62 108 ILE A C 1
ATOM 866 O O . ILE A 1 108 ? 9.921 0.352 1.957 1.00 77.62 108 ILE A O 1
ATOM 870 N N . HIS A 1 109 ? 9.804 2.503 2.613 1.00 71.25 109 HIS A N 1
ATOM 871 C CA . HIS A 1 109 ? 8.368 2.545 2.829 1.00 71.25 109 HIS A CA 1
ATOM 872 C C . HIS A 1 109 ? 7.797 3.711 2.041 1.00 71.25 109 HIS A C 1
ATOM 874 O O . HIS A 1 109 ? 8.278 4.836 2.199 1.00 71.25 109 HIS A O 1
ATOM 880 N N . LEU A 1 110 ? 6.850 3.429 1.154 1.00 76.75 110 LEU A N 1
ATOM 881 C CA . LEU A 1 110 ? 6.264 4.442 0.289 1.00 76.75 110 LEU A CA 1
ATOM 882 C C . LEU A 1 110 ? 5.109 5.138 1.003 1.00 76.75 110 LEU A C 1
ATOM 884 O O . LEU A 1 110 ? 4.272 4.500 1.631 1.00 76.75 110 LEU A O 1
ATOM 888 N N . SER A 1 111 ? 5.061 6.458 0.879 1.00 74.38 111 SER A N 1
ATOM 889 C CA . SER A 1 111 ? 3.949 7.292 1.327 1.00 74.38 111 SER A CA 1
ATOM 890 C C . SER A 1 111 ? 2.735 7.180 0.415 1.00 74.38 111 SER A C 1
ATOM 892 O O . SER A 1 111 ? 1.694 7.700 0.777 1.00 74.38 111 SER A O 1
ATOM 894 N N . PHE A 1 112 ? 2.874 6.539 -0.746 1.00 77.06 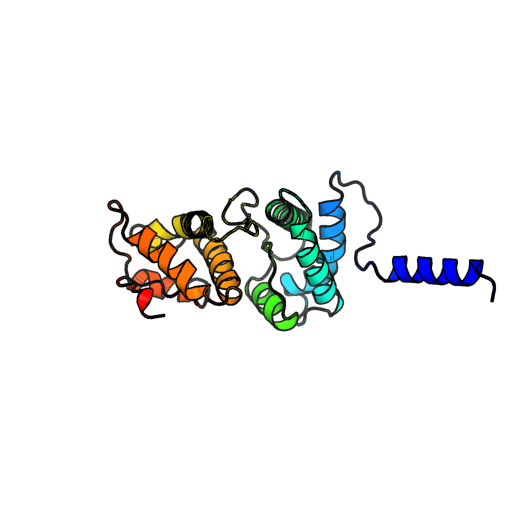112 PHE A N 1
ATOM 895 C CA . PHE A 1 112 ? 1.809 6.245 -1.696 1.00 77.06 112 PHE A CA 1
ATOM 896 C C . PHE A 1 112 ? 1.803 4.742 -2.003 1.00 77.06 112 PHE A C 1
ATOM 898 O O . PHE A 1 112 ? 2.866 4.113 -2.004 1.00 77.06 112 PHE A O 1
ATOM 905 N N . PRO A 1 113 ? 0.633 4.154 -2.265 1.00 74.88 113 PRO A N 1
ATOM 906 C CA . PRO A 1 113 ? 0.524 2.740 -2.603 1.00 74.88 113 PRO A CA 1
ATOM 907 C C . PRO A 1 113 ? 0.997 2.433 -4.039 1.00 74.88 113 PRO A C 1
ATOM 909 O O . PRO A 1 113 ? 1.023 3.302 -4.912 1.00 74.88 113 PRO A O 1
ATOM 912 N N . ILE A 1 114 ? 1.361 1.169 -4.280 1.00 82.69 114 ILE A N 1
ATOM 913 C CA . ILE A 1 114 ? 1.547 0.584 -5.617 1.00 82.69 114 ILE A CA 1
ATOM 914 C C . ILE A 1 114 ? 0.447 -0.465 -5.793 1.00 82.69 114 ILE A C 1
ATOM 916 O O . ILE A 1 114 ? 0.438 -1.448 -5.058 1.00 82.69 114 ILE A O 1
ATOM 920 N N . SER A 1 115 ? -0.465 -0.280 -6.745 1.00 70.50 115 SER A N 1
ATOM 921 C CA . SER A 1 115 ? -1.465 -1.275 -7.157 1.00 70.50 115 SER A CA 1
ATOM 922 C C . SER A 1 115 ? -2.099 -0.848 -8.490 1.00 70.50 115 SER A C 1
ATOM 924 O O . SER A 1 115 ? -1.910 0.275 -8.951 1.00 70.50 115 SER A O 1
ATOM 926 N N . GLU A 1 116 ? -2.791 -1.773 -9.149 1.00 68.81 116 GLU A N 1
ATOM 927 C CA . GLU A 1 116 ? -3.430 -1.557 -10.455 1.00 68.81 116 GLU A CA 1
ATOM 928 C C . GLU A 1 116 ? -4.889 -1.095 -10.354 1.00 68.81 116 GLU A C 1
ATOM 930 O O . GLU A 1 116 ? -5.532 -0.832 -11.371 1.00 68.81 116 GLU A O 1
ATOM 935 N N . ARG A 1 117 ? -5.451 -1.100 -9.139 1.00 66.69 117 ARG A N 1
ATOM 936 C CA . ARG A 1 117 ? -6.849 -0.754 -8.850 1.00 66.69 117 ARG A CA 1
ATOM 937 C C . ARG A 1 117 ? -6.929 -0.109 -7.475 1.00 66.69 117 ARG A C 1
ATOM 939 O O . ARG A 1 117 ? -7.205 -0.796 -6.496 1.00 66.69 117 ARG A O 1
ATOM 946 N N . MET A 1 118 ? -6.633 1.178 -7.391 1.00 64.62 118 MET A N 1
ATOM 947 C CA . MET A 1 118 ? -6.587 1.905 -6.125 1.00 64.62 118 MET A CA 1
ATOM 948 C C . MET A 1 118 ? -7.620 3.016 -6.138 1.00 64.62 118 MET A C 1
ATOM 950 O O . MET A 1 118 ? -7.696 3.783 -7.091 1.00 64.62 118 MET A O 1
ATOM 954 N N . ASP A 1 119 ? -8.372 3.178 -5.051 1.00 63.72 119 ASP A N 1
ATOM 955 C CA . ASP A 1 119 ? -9.145 4.406 -4.886 1.00 63.72 119 ASP A CA 1
ATOM 956 C C . ASP A 1 119 ? -8.217 5.553 -4.465 1.00 63.72 119 ASP A C 1
ATOM 958 O O . ASP A 1 119 ? -8.107 5.922 -3.297 1.00 63.72 119 ASP A O 1
ATOM 962 N N . CYS A 1 120 ? -7.516 6.140 -5.430 1.00 68.38 120 CYS A N 1
ATOM 963 C CA . CYS A 1 120 ? -6.594 7.248 -5.187 1.00 68.38 120 CYS A CA 1
ATOM 964 C C . CYS A 1 120 ? -7.285 8.546 -4.729 1.00 68.38 120 CYS A C 1
ATOM 966 O O . CYS A 1 120 ? -6.597 9.521 -4.414 1.00 68.38 120 CYS A O 1
ATOM 968 N N . SER A 1 121 ? -8.622 8.571 -4.683 1.00 61.56 121 SER A N 1
ATOM 969 C CA . SER A 1 121 ? -9.415 9.665 -4.118 1.00 61.56 121 SER A CA 1
ATOM 970 C C . SER A 1 121 ? -9.744 9.484 -2.631 1.00 61.56 121 SER A C 1
ATOM 972 O O . SER A 1 121 ? -10.225 10.427 -2.002 1.00 61.56 121 SER A O 1
ATOM 974 N N . ASP A 1 122 ? -9.442 8.313 -2.064 1.00 59.03 122 ASP A N 1
ATOM 975 C CA . ASP A 1 122 ? -9.756 7.957 -0.684 1.00 59.03 122 ASP A CA 1
ATOM 976 C C . ASP A 1 122 ? -8.807 8.650 0.327 1.00 59.03 122 ASP A C 1
ATOM 978 O O . ASP A 1 122 ? -7.579 8.582 0.166 1.00 59.03 122 ASP A O 1
ATOM 982 N N . PRO A 1 123 ? -9.326 9.295 1.393 1.00 51.97 123 PRO A N 1
ATOM 983 C CA . PRO A 1 123 ? -8.525 9.804 2.510 1.00 51.97 123 PRO A CA 1
ATOM 984 C C . PRO A 1 123 ? -7.605 8.758 3.161 1.00 51.97 123 PRO A C 1
ATOM 986 O O . PRO A 1 123 ? -6.549 9.126 3.671 1.00 51.97 123 PRO A O 1
ATOM 989 N N . CYS A 1 124 ? -7.921 7.462 3.077 1.00 58.78 124 CYS A N 1
ATOM 990 C CA . CYS A 1 124 ? -7.020 6.395 3.510 1.00 58.78 124 CYS A CA 1
ATOM 991 C C . CYS A 1 124 ? -5.709 6.352 2.699 1.00 58.78 124 CYS A C 1
ATOM 993 O O . CYS A 1 124 ? -4.629 6.093 3.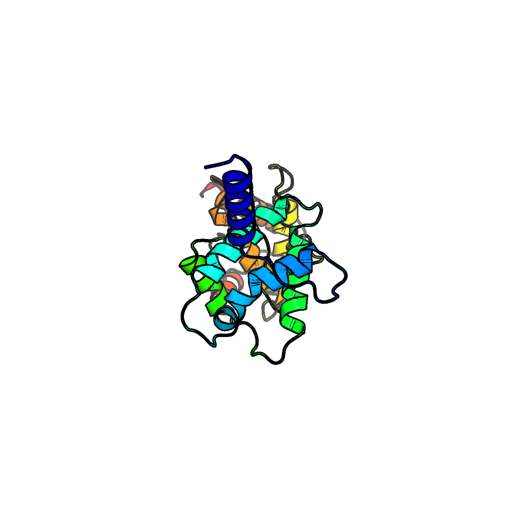240 1.00 58.78 124 CYS A O 1
ATOM 995 N N . ASN A 1 125 ? -5.790 6.668 1.404 1.00 51.00 125 ASN A N 1
ATOM 996 C CA . ASN A 1 125 ? -4.633 6.803 0.529 1.00 51.00 125 ASN A CA 1
ATOM 997 C C . ASN A 1 125 ? -3.961 8.158 0.695 1.00 51.00 125 ASN A C 1
ATOM 999 O O . ASN A 1 125 ? -2.751 8.236 0.557 1.00 51.00 125 ASN A O 1
ATOM 1003 N N . ALA A 1 126 ? -4.683 9.218 1.049 1.00 50.41 126 ALA A N 1
ATOM 1004 C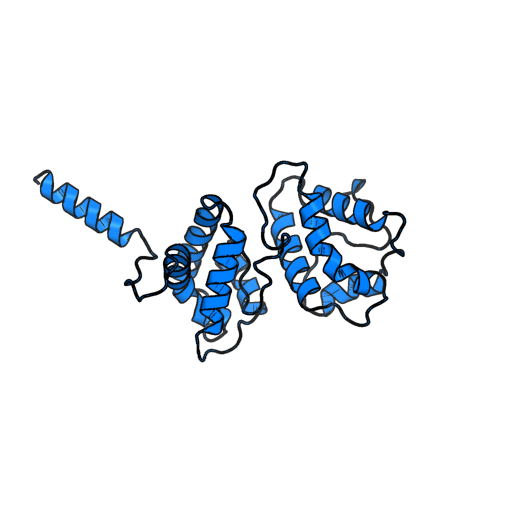 CA . ALA A 1 126 ? -4.097 10.508 1.383 1.00 50.41 126 ALA A CA 1
ATOM 1005 C C . ALA A 1 126 ? -3.543 10.502 2.814 1.00 50.41 126 ALA A C 1
ATOM 1007 O O . ALA A 1 126 ? -4.026 11.238 3.672 1.00 50.41 126 ALA A O 1
ATOM 1008 N N . PHE A 1 127 ? -2.490 9.716 3.073 1.00 48.94 127 PHE A N 1
ATOM 1009 C CA . PHE A 1 127 ? -1.730 9.803 4.322 1.00 48.94 127 PHE A CA 1
ATOM 1010 C C . PHE A 1 127 ? -0.981 11.143 4.354 1.00 48.94 127 PHE A C 1
ATOM 1012 O O . PHE A 1 127 ? 0.234 11.235 4.150 1.00 48.94 127 PHE A O 1
ATOM 1019 N N . LYS A 1 128 ? -1.733 12.233 4.529 1.00 42.66 128 LYS A N 1
ATOM 1020 C CA . LYS A 1 128 ? -1.202 13.556 4.786 1.00 42.66 128 LYS A CA 1
ATOM 1021 C C . LYS A 1 128 ? -0.311 13.393 6.013 1.00 42.66 128 LYS A C 1
ATOM 1023 O O . LYS A 1 128 ? -0.675 12.788 7.021 1.00 42.66 128 LYS A O 1
ATOM 1028 N N . VAL A 1 129 ? 0.897 13.918 5.896 1.00 42.28 129 VAL A N 1
ATOM 1029 C CA . VAL A 1 129 ? 1.807 14.111 7.018 1.00 42.28 129 VAL A CA 1
ATOM 1030 C C . VAL A 1 129 ? 1.104 15.063 7.986 1.00 42.28 129 VAL A C 1
ATOM 1032 O O . VAL A 1 129 ? 1.186 16.273 7.806 1.00 42.28 129 VAL A O 1
ATOM 1035 N N . LEU A 1 130 ? 0.342 14.531 8.940 1.00 44.47 130 LEU A N 1
ATOM 1036 C CA . LEU A 1 130 ? -0.493 15.339 9.822 1.00 44.47 130 LEU A CA 1
ATOM 1037 C C . LEU A 1 130 ? -0.019 15.277 11.263 1.00 44.47 130 LEU A C 1
ATOM 1039 O O . LEU A 1 130 ? 0.514 14.270 11.748 1.00 44.47 130 LEU A O 1
ATOM 1043 N N . GLU A 1 131 ? -0.213 16.426 11.899 1.00 50.69 131 GLU A N 1
ATOM 1044 C CA . GLU A 1 131 ? -0.146 16.672 13.330 1.00 50.69 131 GLU A CA 1
ATOM 1045 C C . GLU A 1 131 ? -0.947 15.607 14.110 1.00 50.69 131 GLU A C 1
ATOM 1047 O O . GLU A 1 131 ? -1.770 14.882 13.551 1.00 50.69 131 GLU A O 1
ATOM 1052 N N . GLU A 1 132 ? -0.656 15.453 15.402 1.00 52.59 132 GLU A N 1
ATOM 1053 C CA . GLU A 1 132 ? -1.139 14.341 16.240 1.00 52.59 132 GLU A CA 1
ATOM 1054 C C . GLU A 1 132 ? -2.672 14.168 16.274 1.00 52.59 132 GLU A C 1
ATOM 1056 O O . GLU A 1 132 ? -3.130 13.052 16.510 1.00 52.59 132 GLU A O 1
ATOM 1061 N N . ASP A 1 133 ? -3.448 15.205 15.947 1.00 54.34 133 ASP A N 1
ATOM 1062 C CA . ASP A 1 133 ? -4.907 15.236 16.115 1.00 54.34 133 ASP A CA 1
ATOM 1063 C C . ASP A 1 133 ? -5.720 14.631 14.945 1.00 54.34 133 ASP A C 1
ATOM 1065 O O . ASP A 1 133 ? -6.892 14.309 15.122 1.00 54.34 133 ASP A O 1
ATOM 1069 N N . GLU A 1 134 ? -5.131 14.423 13.762 1.00 64.50 134 GLU A N 1
ATOM 1070 C CA . GLU A 1 134 ? -5.853 13.964 12.546 1.00 64.50 134 GLU A CA 1
ATOM 1071 C C . GLU A 1 134 ? -5.522 12.491 12.195 1.00 64.50 134 GLU A C 1
ATOM 1073 O O . GLU A 1 134 ? -5.899 11.951 11.155 1.00 64.50 134 GLU A O 1
ATOM 1078 N N . ILE A 1 135 ? -4.799 11.799 13.087 1.00 73.56 135 ILE A N 1
ATOM 1079 C CA . ILE A 1 135 ? -4.369 10.408 12.887 1.00 73.56 135 ILE A CA 1
ATOM 1080 C C . ILE A 1 135 ? -5.538 9.421 12.952 1.00 73.56 135 ILE A C 1
ATOM 1082 O O . ILE A 1 135 ? -5.608 8.515 12.124 1.00 73.56 135 ILE A O 1
ATOM 1086 N N . CYS A 1 136 ? -6.465 9.602 13.897 1.00 77.69 136 CYS A N 1
ATOM 1087 C CA . CYS A 1 136 ? -7.585 8.681 14.065 1.00 77.69 136 CYS A CA 1
ATOM 1088 C C . CYS A 1 136 ? -8.629 8.825 12.965 1.00 77.69 136 CYS A C 1
ATOM 1090 O O . CYS A 1 136 ? -9.228 7.828 12.592 1.00 77.69 136 CYS A O 1
ATOM 1092 N N . GLU A 1 137 ? -8.800 10.014 12.387 1.00 77.44 137 GLU A N 1
ATOM 1093 C CA . GLU A 1 137 ? -9.698 10.202 11.244 1.00 77.44 137 GLU A CA 1
ATOM 1094 C C . GLU A 1 137 ? -9.243 9.350 10.049 1.00 77.44 137 GLU A C 1
ATOM 1096 O O . GLU A 1 137 ? -10.035 8.601 9.484 1.00 77.44 137 GLU A O 1
ATOM 1101 N N . ASN A 1 138 ? -7.938 9.350 9.755 1.00 74.88 138 ASN A N 1
ATOM 1102 C CA . ASN A 1 138 ? -7.364 8.522 8.692 1.00 74.88 138 ASN A CA 1
ATOM 1103 C C . ASN A 1 138 ? -7.378 7.028 9.032 1.00 74.88 138 ASN A C 1
ATOM 1105 O O . ASN A 1 138 ? -7.695 6.203 8.178 1.00 74.88 138 ASN A O 1
ATOM 1109 N N . VAL A 1 139 ? -7.034 6.660 10.273 1.00 81.12 139 VAL A N 1
ATOM 1110 C CA . VAL A 1 139 ? -7.067 5.255 10.705 1.00 81.12 139 VAL A CA 1
ATOM 1111 C C . VAL A 1 139 ? -8.483 4.694 10.604 1.00 81.12 139 VAL A C 1
ATOM 1113 O O . VAL A 1 139 ? -8.658 3.601 10.070 1.00 81.12 139 VAL A O 1
ATOM 1116 N N . ASN A 1 140 ? -9.480 5.457 11.046 1.00 84.44 140 ASN A N 1
ATOM 1117 C CA . ASN A 1 140 ? -10.878 5.049 11.017 1.00 84.44 140 ASN A CA 1
ATOM 1118 C C . ASN A 1 140 ? -11.400 4.981 9.580 1.00 84.44 140 ASN A C 1
ATOM 1120 O O . ASN A 1 140 ? -11.973 3.962 9.213 1.00 84.44 140 ASN A O 1
ATOM 1124 N N . ALA A 1 141 ? -11.107 5.978 8.737 1.00 81.38 141 ALA A N 1
ATOM 1125 C CA . ALA A 1 141 ? -11.471 5.953 7.317 1.00 81.38 141 ALA A CA 1
ATOM 1126 C C . ALA A 1 141 ? -10.889 4.727 6.588 1.00 81.38 141 ALA A C 1
ATOM 1128 O O . ALA A 1 141 ? -11.576 4.064 5.816 1.00 81.38 141 ALA A O 1
ATOM 1129 N N . CYS A 1 142 ? -9.636 4.364 6.877 1.00 79.62 142 CYS A N 1
ATOM 1130 C CA . CYS A 1 142 ? -9.034 3.141 6.349 1.00 79.62 142 CYS A CA 1
ATOM 1131 C C . CYS A 1 142 ? -9.701 1.865 6.877 1.00 79.62 142 CYS A C 1
ATOM 1133 O O . CYS A 1 142 ? -9.865 0.891 6.139 1.00 79.62 142 CYS A O 1
ATOM 1135 N N . PHE A 1 143 ? -10.017 1.833 8.172 1.00 86.50 143 PHE A N 1
ATOM 1136 C CA . PHE A 1 143 ? -10.504 0.636 8.848 1.00 86.50 143 PHE A CA 1
ATOM 1137 C C . PHE A 1 143 ? -12.000 0.379 8.616 1.00 86.50 143 PHE A C 1
ATOM 1139 O O . PHE A 1 143 ? -12.416 -0.779 8.661 1.00 86.50 143 PHE A O 1
ATOM 1146 N N . GLU A 1 144 ? -12.787 1.410 8.290 1.00 88.25 144 GLU A N 1
ATOM 1147 C CA . GLU A 1 144 ? -14.232 1.329 8.014 1.00 88.25 144 GLU A CA 1
ATOM 1148 C C . GLU A 1 144 ? -14.558 0.245 6.971 1.00 88.25 144 GLU A C 1
ATOM 1150 O O . GLU A 1 144 ? -15.481 -0.555 7.130 1.00 88.25 144 GLU A O 1
ATOM 1155 N N . TYR A 1 145 ? -13.718 0.108 5.942 1.00 86.44 145 TYR A N 1
ATOM 1156 C CA . TYR A 1 145 ? -13.874 -0.918 4.905 1.00 86.44 145 TYR A CA 1
ATOM 1157 C C . TYR A 1 145 ? -13.841 -2.355 5.441 1.00 86.44 145 TYR A C 1
ATOM 1159 O O . TYR A 1 145 ? -14.381 -3.272 4.815 1.00 86.44 145 TYR A O 1
ATOM 1167 N N . CYS A 1 146 ? -13.217 -2.572 6.597 1.00 88.00 146 CYS A N 1
ATOM 1168 C CA . CYS A 1 146 ? -13.100 -3.876 7.232 1.00 88.00 146 CYS A CA 1
ATOM 1169 C C . CYS A 1 146 ? -14.203 -4.183 8.243 1.00 88.00 146 CYS A C 1
ATOM 1171 O O . CYS A 1 146 ? -14.345 -5.357 8.599 1.00 88.00 146 CYS A O 1
ATOM 1173 N N . GLU A 1 147 ? -14.990 -3.194 8.672 1.00 89.06 147 GLU A N 1
ATOM 1174 C CA . GLU A 1 147 ? -15.993 -3.322 9.740 1.00 89.06 147 GLU A CA 1
ATOM 1175 C C . GLU A 1 147 ? -16.931 -4.494 9.521 1.00 89.06 147 GLU A C 1
ATOM 1177 O O . GLU A 1 147 ? -16.969 -5.424 10.318 1.00 89.06 147 GLU A O 1
ATOM 1182 N N . ASN A 1 148 ? -17.621 -4.518 8.379 1.00 89.00 148 ASN A N 1
ATOM 1183 C CA . ASN A 1 148 ? -18.596 -5.564 8.089 1.00 89.00 148 ASN A CA 1
ATOM 1184 C C . ASN A 1 148 ? -17.983 -6.966 8.204 1.00 89.00 148 ASN A C 1
ATOM 1186 O O . ASN A 1 148 ? -18.662 -7.920 8.586 1.00 89.00 148 ASN A O 1
ATOM 1190 N N . PHE A 1 149 ? -16.701 -7.118 7.871 1.00 90.06 149 PHE A N 1
ATOM 1191 C CA . PHE A 1 149 ? -16.016 -8.389 8.027 1.00 90.06 149 PHE A CA 1
ATOM 1192 C C . PHE A 1 149 ? -15.652 -8.682 9.484 1.00 90.06 149 PHE A C 1
ATOM 1194 O O . PHE A 1 149 ? -15.938 -9.789 9.952 1.00 90.06 149 PHE A O 1
ATOM 1201 N N . VAL A 1 150 ? -15.048 -7.730 10.204 1.00 89.75 150 VAL A N 1
ATOM 1202 C CA . VAL A 1 150 ? -14.666 -7.928 11.614 1.00 89.75 150 VAL A CA 1
ATOM 1203 C C . VAL A 1 150 ? -15.888 -8.087 12.519 1.00 89.75 150 VAL A C 1
ATOM 1205 O O . VAL A 1 150 ? -15.847 -8.911 13.424 1.00 89.75 150 VAL A O 1
ATOM 1208 N N . ASP A 1 151 ? -17.019 -7.478 12.178 1.00 89.62 151 ASP A N 1
ATOM 1209 C CA . ASP A 1 151 ? -18.325 -7.615 12.838 1.00 89.62 151 ASP A CA 1
ATOM 1210 C C . ASP A 1 151 ? -19.032 -8.941 12.518 1.00 89.62 151 ASP A C 1
ATOM 1212 O O . ASP A 1 151 ? -20.140 -9.216 12.981 1.00 89.62 151 ASP A O 1
ATOM 1216 N N . ALA A 1 152 ? -18.405 -9.788 11.696 1.00 89.38 152 ALA A N 1
ATOM 1217 C CA . ALA A 1 152 ? -18.952 -11.043 11.190 1.00 89.38 152 ALA A CA 1
ATOM 1218 C C . ALA A 1 152 ? -20.262 -10.905 10.386 1.00 89.38 152 ALA A C 1
ATOM 1220 O O . ALA A 1 152 ? -20.950 -11.908 10.174 1.00 89.38 152 ALA A O 1
ATOM 1221 N N . ILE A 1 153 ? -20.568 -9.708 9.878 1.00 88.69 153 ILE A N 1
ATOM 1222 C CA . ILE A 1 153 ? -21.690 -9.435 8.968 1.00 88.69 153 ILE A CA 1
ATOM 1223 C C . ILE A 1 153 ? -21.373 -9.991 7.572 1.00 88.69 153 ILE A C 1
ATOM 1225 O O . ILE A 1 153 ? -22.192 -10.683 6.961 1.00 88.69 153 ILE A O 1
ATOM 1229 N N . ALA A 1 154 ? -20.162 -9.735 7.074 1.00 88.62 154 ALA A N 1
ATOM 1230 C CA . ALA A 1 154 ? -19.674 -10.209 5.788 1.00 88.62 154 ALA A CA 1
ATOM 1231 C C . ALA A 1 154 ? -18.959 -11.565 5.905 1.00 88.62 154 ALA A C 1
ATOM 1233 O O . ALA A 1 154 ? -18.270 -11.877 6.878 1.00 88.62 154 ALA A O 1
ATOM 1234 N N . GLY A 1 155 ? -19.109 -12.392 4.866 1.00 88.19 155 GLY A N 1
ATOM 1235 C CA . GLY A 1 155 ? -18.452 -13.699 4.782 1.00 88.19 155 GLY A CA 1
ATOM 1236 C C . GLY A 1 155 ? -16.943 -13.621 4.533 1.00 88.19 155 GLY A C 1
ATOM 1237 O O . GLY A 1 155 ? -16.224 -14.517 4.976 1.00 88.19 155 GLY A O 1
ATOM 1238 N N . PHE A 1 156 ? -16.493 -12.557 3.862 1.00 86.00 156 PHE A N 1
ATOM 1239 C CA . PHE A 1 156 ? -15.135 -12.339 3.359 1.00 86.00 156 PHE A CA 1
ATOM 1240 C C . PHE A 1 156 ? -14.781 -10.846 3.462 1.00 86.00 156 PHE A C 1
ATOM 1242 O O . PHE A 1 156 ? -15.702 -10.030 3.349 1.00 86.00 156 PHE A O 1
ATOM 1249 N N . PRO A 1 157 ? -13.500 -10.479 3.663 1.00 84.44 157 PRO A N 1
ATOM 1250 C CA . PRO A 1 157 ? -13.080 -9.085 3.577 1.00 84.44 157 PRO A CA 1
ATOM 1251 C C . PRO A 1 157 ? -13.184 -8.606 2.125 1.00 84.44 157 PRO A C 1
ATOM 1253 O O . PRO A 1 157 ? -12.994 -9.391 1.191 1.00 84.44 157 PRO A O 1
ATOM 1256 N N . THR A 1 158 ? -13.507 -7.330 1.930 1.00 83.38 158 THR A N 1
ATOM 1257 C CA . THR A 1 158 ? -13.472 -6.730 0.594 1.00 83.38 158 THR A CA 1
ATOM 1258 C C . THR A 1 158 ? -12.018 -6.510 0.156 1.00 83.38 158 THR A C 1
ATOM 1260 O O . THR A 1 158 ? -11.133 -6.421 1.014 1.00 83.38 158 THR A O 1
ATOM 1263 N N . PRO A 1 159 ? -11.737 -6.424 -1.156 1.00 73.62 159 PRO A N 1
ATOM 1264 C CA . PRO A 1 159 ? -10.421 -6.008 -1.638 1.00 73.62 159 PRO A CA 1
ATOM 1265 C C . PRO A 1 159 ? -9.958 -4.689 -1.002 1.00 73.62 159 PRO A C 1
ATOM 1267 O O . PRO A 1 159 ? -8.840 -4.616 -0.504 1.00 73.62 159 PRO A O 1
ATOM 1270 N N . GLU A 1 160 ? -10.860 -3.711 -0.892 1.00 77.38 160 GLU A N 1
ATOM 1271 C CA . GLU A 1 160 ? -10.596 -2.387 -0.319 1.00 77.38 160 GLU A CA 1
ATOM 1272 C C . GLU A 1 160 ? -10.188 -2.476 1.159 1.00 77.38 160 GLU A C 1
ATOM 1274 O O . GLU A 1 160 ? -9.229 -1.835 1.579 1.00 77.38 160 GLU A O 1
ATOM 1279 N N . CYS A 1 161 ? -10.845 -3.339 1.944 1.00 83.31 161 CYS A N 1
ATOM 1280 C CA . CYS A 1 161 ? -10.432 -3.622 3.320 1.00 83.31 161 CYS A CA 1
ATOM 1281 C C . CYS A 1 161 ? -8.980 -4.109 3.379 1.00 83.31 161 CYS A C 1
ATOM 1283 O O . CYS A 1 161 ? -8.195 -3.679 4.223 1.00 83.31 161 CYS A O 1
ATOM 1285 N N . CYS A 1 162 ? -8.607 -5.030 2.493 1.00 76.38 162 CYS A N 1
ATOM 1286 C CA . CYS A 1 162 ? -7.267 -5.602 2.494 1.00 76.38 162 CYS A CA 1
ATOM 1287 C C . CYS A 1 162 ? -6.206 -4.586 2.064 1.00 76.38 162 CYS A C 1
ATOM 1289 O O . CYS A 1 162 ? -5.176 -4.489 2.731 1.00 76.38 162 CYS A O 1
ATOM 1291 N N . ASP A 1 163 ? -6.473 -3.800 1.026 1.00 72.88 163 ASP A N 1
ATOM 1292 C CA . ASP A 1 163 ? -5.565 -2.753 0.557 1.00 72.88 163 ASP A CA 1
ATOM 1293 C C . ASP A 1 163 ? -5.345 -1.685 1.641 1.00 72.88 163 ASP A C 1
ATOM 1295 O O . ASP A 1 163 ? -4.202 -1.362 1.984 1.00 72.88 163 ASP A O 1
ATOM 1299 N N . ASN A 1 164 ? -6.420 -1.239 2.295 1.00 76.94 164 ASN A N 1
ATOM 1300 C CA . ASN A 1 164 ? -6.356 -0.237 3.358 1.00 76.94 164 ASN A CA 1
ATOM 1301 C C . ASN A 1 164 ? -5.685 -0.767 4.633 1.00 76.94 164 ASN A C 1
ATOM 1303 O O . ASN A 1 164 ? -4.886 -0.066 5.262 1.00 76.94 164 ASN A O 1
ATOM 1307 N N . LEU A 1 165 ? -5.895 -2.039 4.986 1.00 78.75 165 LEU A N 1
ATOM 1308 C CA . LEU A 1 165 ? -5.138 -2.675 6.067 1.00 78.75 165 LEU A CA 1
ATOM 1309 C C . LEU A 1 165 ? -3.644 -2.756 5.760 1.00 78.75 165 LEU A C 1
ATOM 1311 O O . LEU A 1 165 ? -2.837 -2.608 6.679 1.00 78.75 165 LEU A O 1
ATOM 1315 N N . MET A 1 166 ? -3.243 -2.976 4.505 1.00 73.94 166 MET A N 1
ATOM 1316 C CA . MET A 1 166 ? -1.825 -2.972 4.136 1.00 73.94 166 MET A CA 1
ATOM 1317 C C . MET A 1 166 ? -1.197 -1.588 4.298 1.00 73.94 166 MET A C 1
ATOM 1319 O O . MET A 1 166 ? -0.067 -1.492 4.792 1.00 73.94 166 MET A O 1
ATOM 1323 N N . ILE A 1 167 ? -1.927 -0.526 3.956 1.00 73.25 167 ILE A N 1
ATOM 1324 C CA . ILE A 1 167 ? -1.496 0.861 4.170 1.00 73.25 167 ILE A CA 1
ATOM 1325 C C . ILE A 1 167 ? -1.287 1.115 5.663 1.00 73.25 167 ILE A C 1
ATOM 1327 O O . ILE A 1 167 ? -0.181 1.472 6.083 1.00 73.25 167 ILE A O 1
ATOM 1331 N N . LEU A 1 168 ? -2.304 0.834 6.485 1.00 77.06 168 LEU A N 1
ATOM 1332 C CA . LEU A 1 168 ? -2.227 1.012 7.935 1.00 77.06 168 LEU A CA 1
ATOM 1333 C C . LEU A 1 168 ? -1.065 0.220 8.546 1.00 77.06 168 LEU A C 1
ATOM 1335 O O . LEU A 1 168 ? -0.249 0.767 9.287 1.00 77.06 168 LEU A O 1
ATOM 1339 N N . ASN A 1 169 ? -0.936 -1.058 8.188 1.00 74.94 169 ASN A N 1
ATOM 1340 C CA . ASN A 1 169 ? 0.095 -1.950 8.713 1.00 74.94 169 ASN A CA 1
ATOM 1341 C C . ASN A 1 169 ? 1.521 -1.485 8.370 1.00 74.94 169 ASN A C 1
ATOM 1343 O O . ASN A 1 169 ? 2.461 -1.681 9.148 1.00 74.94 169 ASN A O 1
ATOM 1347 N N . SER A 1 170 ? 1.689 -0.856 7.209 1.00 69.25 170 SER A N 1
ATOM 1348 C CA . SER A 1 170 ? 2.982 -0.335 6.777 1.00 69.25 170 SER A CA 1
ATOM 1349 C C . SER A 1 170 ? 3.343 0.970 7.500 1.00 69.25 170 SER A C 1
ATOM 1351 O O . SER A 1 170 ? 4.507 1.170 7.859 1.00 69.25 170 SER A O 1
ATOM 1353 N N . ASN A 1 171 ? 2.353 1.809 7.821 1.00 67.88 171 ASN A N 1
ATOM 1354 C CA . ASN A 1 171 ? 2.570 3.097 8.486 1.00 67.88 171 ASN A CA 1
ATOM 1355 C C . ASN A 1 171 ? 2.858 2.984 9.997 1.00 67.88 171 ASN A C 1
ATOM 1357 O O . ASN A 1 171 ? 3.635 3.771 10.543 1.00 67.88 171 ASN A O 1
ATOM 1361 N N . VAL A 1 172 ? 2.329 1.958 10.668 1.00 70.00 172 VAL A N 1
ATOM 1362 C CA . VAL A 1 172 ? 2.489 1.707 12.118 1.00 70.00 172 VAL A CA 1
ATOM 1363 C C . VAL A 1 172 ? 3.949 1.611 12.590 1.00 70.00 172 VAL A C 1
ATOM 1365 O O . VAL A 1 172 ? 4.249 1.909 13.742 1.00 70.00 172 VAL A O 1
ATOM 1368 N N . LYS A 1 173 ? 4.886 1.231 11.710 1.00 59.41 173 LYS A N 1
ATOM 1369 C CA . LYS A 1 173 ? 6.312 1.025 12.039 1.00 59.41 173 LYS A CA 1
ATOM 1370 C C . LYS A 1 173 ? 7.090 2.327 12.312 1.00 59.41 173 LYS A C 1
ATOM 1372 O O . LYS A 1 173 ? 8.195 2.259 12.842 1.00 59.41 173 LYS A O 1
ATOM 1377 N N . TYR A 1 174 ? 6.575 3.484 11.894 1.00 50.50 174 TYR A N 1
ATOM 1378 C CA . TYR A 1 174 ? 7.389 4.697 11.719 1.00 50.50 174 TYR A CA 1
ATOM 1379 C C . TYR A 1 174 ? 7.150 5.814 12.738 1.00 50.50 174 TYR A C 1
ATOM 1381 O O . TYR A 1 174 ? 7.929 6.765 12.762 1.00 50.50 174 TYR A O 1
ATOM 1389 N N . LYS A 1 175 ? 6.121 5.717 13.585 1.00 55.75 175 LYS A N 1
ATOM 1390 C CA . LYS A 1 175 ? 5.966 6.609 14.743 1.00 55.75 175 LYS A CA 1
ATOM 1391 C C . LYS A 1 175 ? 6.505 5.901 15.985 1.00 55.75 175 LYS A C 1
ATOM 1393 O O . LYS A 1 175 ? 6.190 4.730 16.185 1.00 55.75 175 LYS A O 1
ATOM 1398 N N . ASP A 1 176 ? 7.269 6.617 16.811 1.00 53.25 176 ASP A N 1
ATOM 1399 C CA . ASP A 1 176 ? 7.822 6.094 18.072 1.00 53.25 176 ASP A CA 1
ATOM 1400 C C . ASP A 1 176 ? 6.710 5.567 19.014 1.00 53.25 176 ASP A C 1
ATOM 1402 O O . ASP A 1 176 ? 6.940 4.590 19.719 1.00 53.25 176 ASP A O 1
ATOM 1406 N N . ASP A 1 177 ? 5.482 6.103 18.889 1.00 61.78 177 ASP A N 1
ATOM 1407 C CA . ASP A 1 177 ? 4.240 5.627 19.533 1.00 61.78 177 ASP A CA 1
ATOM 1408 C C . ASP A 1 177 ? 3.187 5.102 18.523 1.00 61.78 177 ASP A C 1
ATOM 1410 O O . ASP A 1 177 ? 1.991 5.052 18.802 1.00 61.78 177 ASP A O 1
ATOM 1414 N N . GLY A 1 178 ? 3.595 4.738 17.303 1.00 68.19 178 GLY A N 1
ATOM 1415 C CA . GLY A 1 178 ? 2.690 4.459 16.178 1.00 68.19 178 GLY A CA 1
ATOM 1416 C C . GLY A 1 178 ? 1.759 3.275 16.398 1.00 68.19 178 GLY A C 1
ATOM 1417 O O . GLY A 1 178 ? 0.574 3.359 16.095 1.00 68.19 178 GLY A O 1
ATOM 1418 N N . VAL A 1 179 ? 2.272 2.188 16.976 1.00 77.69 179 VAL A N 1
ATOM 1419 C CA . VAL A 1 179 ? 1.450 1.016 17.320 1.00 77.69 179 VAL A CA 1
ATOM 1420 C C . VAL A 1 179 ? 0.393 1.395 18.353 1.00 77.69 179 VAL A C 1
ATOM 1422 O O . VAL A 1 179 ? -0.765 1.023 18.185 1.00 77.69 179 VAL A O 1
ATOM 1425 N N . HIS A 1 180 ? 0.778 2.160 19.379 1.00 82.62 180 HIS A N 1
ATOM 1426 C CA . HIS A 1 180 ? -0.135 2.598 20.428 1.00 82.62 180 HIS A CA 1
ATOM 1427 C C . HIS A 1 180 ? -1.194 3.554 19.874 1.00 82.62 180 HIS A C 1
ATOM 1429 O O . HIS A 1 180 ? -2.373 3.266 20.012 1.00 82.62 180 HIS A O 1
ATOM 1435 N N . GLY A 1 181 ? -0.800 4.610 19.154 1.00 81.69 181 GLY A N 1
ATOM 1436 C CA . GLY A 1 181 ? -1.738 5.586 18.595 1.00 81.69 181 GLY A CA 1
ATOM 1437 C C . GLY A 1 181 ? -2.743 4.969 17.622 1.00 81.69 181 GLY A C 1
ATOM 1438 O O . GLY A 1 181 ? -3.934 5.229 17.729 1.00 81.69 181 GLY A O 1
ATOM 1439 N N . TYR A 1 182 ? -2.298 4.095 16.714 1.00 84.50 182 TYR A N 1
ATOM 1440 C CA . TYR A 1 182 ? -3.216 3.436 15.780 1.00 84.50 182 TYR A CA 1
ATOM 1441 C C . TYR A 1 182 ? -4.119 2.438 16.495 1.00 84.50 182 TYR A C 1
ATOM 1443 O O . TYR A 1 182 ? -5.291 2.329 16.151 1.00 84.50 182 TYR A O 1
ATOM 1451 N N . CYS A 1 183 ? -3.581 1.716 17.483 1.00 86.06 183 CYS A N 1
ATOM 1452 C CA . CYS A 1 183 ? -4.394 0.855 18.324 1.00 86.06 183 CYS A CA 1
ATOM 1453 C C . CYS A 1 183 ? -5.473 1.680 19.027 1.00 86.06 183 CYS A C 1
ATOM 1455 O O . CYS A 1 183 ? -6.638 1.329 18.902 1.00 86.06 183 CYS A O 1
ATOM 1457 N N . SER A 1 184 ? -5.114 2.787 19.690 1.00 86.38 184 SER A N 1
ATOM 1458 C CA . SER A 1 184 ? -6.066 3.655 20.391 1.00 86.38 184 SER A CA 1
ATOM 1459 C C . SER A 1 184 ? -7.165 4.155 19.463 1.00 86.38 184 SER A C 1
ATOM 1461 O O . SER A 1 184 ? -8.328 4.098 19.835 1.00 86.38 184 SER A O 1
ATOM 1463 N N . CYS A 1 185 ? -6.831 4.550 18.230 1.00 86.44 185 CYS A N 1
ATOM 1464 C CA . CYS A 1 185 ? -7.841 4.951 17.252 1.00 86.44 185 CYS A CA 1
ATOM 1465 C C . CYS A 1 185 ? -8.819 3.811 16.921 1.00 86.44 185 CYS A C 1
ATOM 1467 O O . CYS A 1 185 ? -10.027 4.024 16.930 1.00 86.44 185 CYS A O 1
ATOM 1469 N N . ILE A 1 186 ? -8.316 2.596 16.668 1.00 87.00 186 ILE A N 1
ATOM 1470 C CA . ILE A 1 186 ? -9.155 1.430 16.339 1.00 87.00 186 ILE A CA 1
ATOM 1471 C C . ILE A 1 186 ? -9.964 0.963 17.564 1.00 87.00 186 ILE A C 1
ATOM 1473 O O . ILE A 1 186 ? -11.102 0.520 17.412 1.00 87.00 186 ILE A O 1
ATOM 1477 N N . GLU A 1 187 ? -9.402 1.061 18.771 1.00 87.25 187 GLU A N 1
ATOM 1478 C CA . GLU A 1 187 ? -10.084 0.777 20.038 1.00 87.25 187 GLU A CA 1
ATOM 1479 C C . GLU A 1 187 ? -11.234 1.766 20.265 1.00 87.25 187 GLU A C 1
ATOM 1481 O O . GLU A 1 187 ? -12.374 1.334 20.449 1.00 87.25 187 GLU A O 1
ATOM 1486 N N . ASP A 1 188 ? -10.976 3.071 20.150 1.00 86.06 188 ASP A N 1
ATOM 1487 C CA . ASP A 1 188 ? -11.995 4.120 20.253 1.00 86.06 188 ASP A CA 1
ATOM 1488 C C . ASP A 1 188 ? -13.104 3.910 19.215 1.00 86.06 188 ASP A C 1
ATOM 1490 O O . ASP A 1 188 ? -14.287 3.927 19.552 1.00 86.06 188 ASP A O 1
ATOM 1494 N N . PHE A 1 189 ? -12.732 3.605 17.972 1.00 84.50 189 PHE A N 1
ATOM 1495 C CA . PHE A 1 189 ? -13.671 3.310 16.893 1.00 84.50 189 PHE A CA 1
ATOM 1496 C C . PHE A 1 189 ? -14.550 2.087 17.193 1.00 84.50 189 PHE A C 1
ATOM 1498 O O . PHE A 1 189 ? -15.769 2.140 17.060 1.00 84.50 189 PHE A O 1
ATOM 1505 N N . SER A 1 190 ? -13.953 1.007 17.708 1.00 83.56 190 SER A N 1
ATOM 1506 C CA . SER A 1 190 ? -14.672 -0.224 18.070 1.00 83.56 190 SER A CA 1
ATOM 1507 C C . SER A 1 190 ? -15.629 -0.071 19.255 1.00 83.56 190 SER A C 1
ATOM 1509 O O . SER A 1 190 ? -16.506 -0.912 19.459 1.00 83.56 190 SER A O 1
ATOM 1511 N N . THR A 1 191 ? -15.442 0.972 20.070 1.00 79.44 191 THR A N 1
ATOM 1512 C CA . THR A 1 191 ? -16.242 1.229 21.275 1.00 79.44 191 THR A CA 1
ATOM 1513 C C . THR A 1 191 ? -17.330 2.281 21.062 1.00 79.44 191 THR A C 1
ATOM 1515 O O . THR A 1 191 ? -18.132 2.527 21.976 1.00 79.44 191 THR A O 1
ATOM 1518 N N . ASP A 1 192 ? -17.423 2.862 19.861 1.00 78.31 192 ASP A N 1
ATOM 1519 C CA . ASP A 1 192 ? -18.541 3.728 19.511 1.00 78.31 192 ASP A CA 1
ATOM 1520 C C . ASP A 1 192 ? -19.858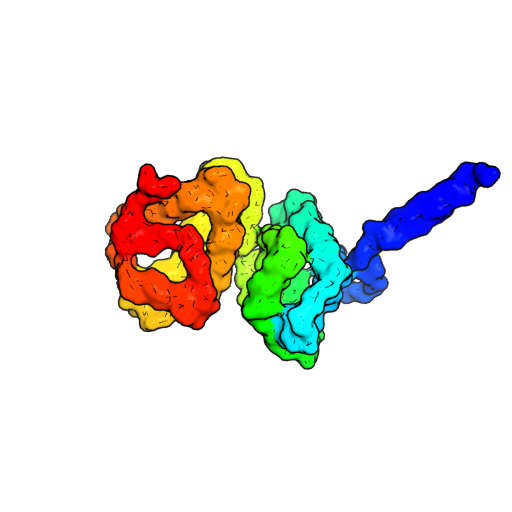 2.929 19.550 1.00 78.31 192 ASP A C 1
ATOM 1522 O O . ASP A 1 192 ? -19.938 1.760 19.168 1.00 78.31 192 ASP A O 1
ATOM 1526 N N . HIS A 1 193 ? -20.915 3.553 20.075 1.00 59.28 193 HIS A N 1
ATOM 1527 C CA . HIS A 1 193 ? -22.142 2.911 20.573 1.00 59.28 193 HIS A CA 1
ATOM 1528 C C . HIS A 1 193 ? -22.987 2.185 19.509 1.00 59.28 193 HIS A C 1
ATOM 1530 O O . HIS A 1 193 ? -24.056 1.653 19.829 1.00 59.28 193 HIS A O 1
ATOM 1536 N N . TYR A 1 194 ? -22.529 2.155 18.262 1.00 74.06 194 TYR A N 1
ATOM 1537 C CA . TYR A 1 194 ? -23.224 1.577 17.120 1.00 74.06 194 TYR A CA 1
ATOM 1538 C C . TYR A 1 194 ? -22.611 0.265 16.617 1.00 74.06 194 TYR A C 1
ATOM 1540 O O . TYR A 1 194 ? -23.274 -0.418 15.833 1.00 74.06 194 TYR A O 1
ATOM 1548 N N . HIS A 1 195 ? -21.428 -0.132 17.098 1.00 71.81 195 HIS A N 1
ATOM 1549 C CA . HIS A 1 195 ? -20.732 -1.310 16.577 1.00 71.81 195 HIS A CA 1
ATOM 1550 C C . HIS A 1 195 ? -20.944 -2.558 17.446 1.00 71.81 195 HIS A C 1
ATOM 1552 O O . HIS A 1 195 ? -20.877 -2.498 18.681 1.00 71.81 195 HIS A O 1
ATOM 1558 N N . PRO A 1 196 ? -21.235 -3.722 16.836 1.00 78.19 196 PRO A N 1
ATOM 1559 C CA . PRO A 1 196 ? -21.128 -4.989 17.538 1.00 78.19 196 PRO A CA 1
ATOM 1560 C C . PRO A 1 196 ? -19.654 -5.260 17.895 1.00 78.19 196 PRO A C 1
ATOM 1562 O O . PRO A 1 196 ? -18.746 -4.764 17.235 1.00 78.19 196 PRO A O 1
ATOM 1565 N N . PRO A 1 197 ? -19.385 -6.071 18.930 1.00 82.38 197 PRO A N 1
ATOM 1566 C CA . PRO A 1 197 ? -18.016 -6.433 19.264 1.00 82.38 197 PRO A CA 1
ATOM 1567 C C . PRO A 1 197 ? -17.367 -7.195 18.106 1.00 82.38 197 PRO A C 1
ATOM 1569 O O . PRO A 1 197 ? -17.961 -8.131 17.556 1.00 82.38 197 PRO A O 1
ATOM 1572 N N . TYR A 1 198 ? -16.126 -6.830 17.781 1.00 88.12 198 TYR A N 1
ATOM 1573 C CA . TYR A 1 198 ? -15.376 -7.493 16.724 1.00 88.12 198 TYR A CA 1
ATOM 1574 C C . TYR A 1 198 ? -15.223 -8.990 17.001 1.00 88.12 198 TYR A C 1
ATOM 1576 O O . TYR A 1 198 ? -14.869 -9.430 18.093 1.00 88.12 198 TYR A O 1
ATOM 1584 N N . SER A 1 199 ? -15.437 -9.802 15.974 1.00 89.44 199 SER A N 1
ATOM 1585 C CA . SER A 1 199 ? -15.254 -11.242 16.029 1.00 89.44 199 SER A CA 1
ATOM 1586 C C . SER A 1 199 ? -13.774 -11.603 15.979 1.00 89.44 199 SER A C 1
ATOM 1588 O O . SER A 1 199 ? -13.121 -11.493 14.938 1.00 89.44 199 SER A O 1
ATOM 1590 N N . GLN A 1 200 ? -13.269 -12.175 17.072 1.00 87.25 200 GLN A N 1
ATOM 1591 C CA . GLN A 1 200 ? -11.907 -12.708 17.145 1.00 87.25 200 GLN A CA 1
ATOM 1592 C C . GLN A 1 200 ? -11.591 -13.676 15.988 1.00 87.25 200 GLN A C 1
ATOM 1594 O O . GLN A 1 200 ? -10.529 -13.607 15.374 1.00 87.25 200 GLN A O 1
ATOM 1599 N N . SER A 1 201 ? -12.555 -14.527 15.619 1.00 87.50 201 SER A N 1
ATOM 1600 C CA . SER A 1 201 ? -12.397 -15.479 14.510 1.00 87.50 201 SER A CA 1
ATOM 1601 C C . SER A 1 201 ? -12.236 -14.812 13.138 1.00 87.50 201 SER A C 1
ATOM 1603 O O . SER A 1 201 ? -11.602 -15.383 12.249 1.00 87.50 201 SER A O 1
ATOM 1605 N N . ARG A 1 202 ? -12.813 -13.619 12.943 1.00 89.38 202 ARG A N 1
ATOM 1606 C CA . ARG A 1 202 ? -12.711 -12.846 11.696 1.00 89.38 202 ARG A CA 1
ATOM 1607 C C . ARG A 1 202 ? -11.388 -12.108 11.627 1.00 89.38 202 ARG A C 1
ATOM 1609 O O . ARG A 1 202 ? -10.713 -12.165 10.606 1.00 89.38 202 ARG A O 1
ATOM 1616 N N . ILE A 1 203 ? -10.967 -11.524 12.740 1.00 85.44 203 ILE A N 1
ATOM 1617 C CA . ILE A 1 203 ? -9.652 -10.897 12.876 1.00 85.44 203 ILE A CA 1
ATOM 1618 C C . ILE A 1 203 ? -8.532 -11.903 12.564 1.00 85.44 203 ILE A C 1
ATOM 1620 O O . ILE A 1 203 ? -7.630 -11.610 11.784 1.00 85.44 203 ILE A O 1
ATOM 1624 N N . GLU A 1 204 ? -8.612 -13.129 13.085 1.00 83.12 204 GLU A N 1
ATOM 1625 C CA . GLU A 1 204 ? -7.643 -14.189 12.769 1.00 83.12 204 GLU A CA 1
ATOM 1626 C C . GLU A 1 204 ? -7.644 -14.568 11.276 1.00 83.12 204 GLU A C 1
ATOM 1628 O O . GLU A 1 204 ? -6.596 -14.874 10.697 1.00 83.12 204 GLU A O 1
ATOM 1633 N N . GLN A 1 205 ? -8.808 -14.501 10.622 1.00 85.19 205 GLN A N 1
ATOM 1634 C CA . GLN A 1 205 ? -8.939 -14.750 9.186 1.00 85.19 205 GLN A CA 1
ATOM 1635 C C . GLN A 1 205 ? -8.340 -13.636 8.319 1.00 85.19 205 GLN A C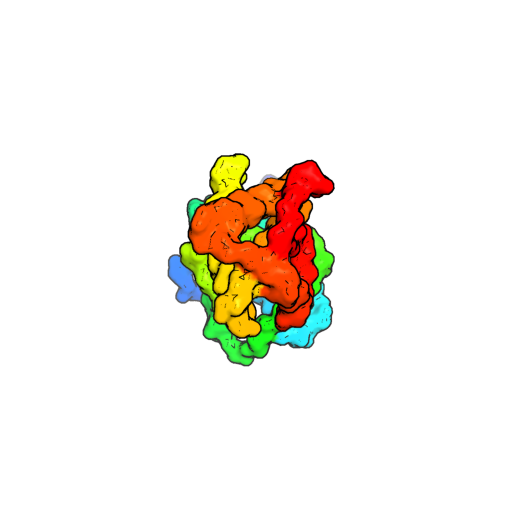 1
ATOM 1637 O O . GLN A 1 205 ? -7.856 -13.960 7.232 1.00 85.19 205 GLN A O 1
ATOM 1642 N N . LEU A 1 206 ? -8.297 -12.374 8.773 1.00 80.25 206 LEU A N 1
ATOM 1643 C CA . LEU A 1 206 ? -7.629 -11.285 8.035 1.00 80.25 206 LEU A CA 1
ATOM 1644 C C . LEU A 1 206 ? -6.168 -11.637 7.729 1.00 80.25 206 LEU A C 1
ATOM 1646 O O . LEU A 1 206 ? -5.713 -11.474 6.598 1.00 80.25 206 LEU A O 1
ATOM 1650 N N . ASN A 1 207 ? -5.471 -12.242 8.697 1.00 70.12 207 ASN A N 1
ATOM 1651 C CA . ASN A 1 207 ? -4.089 -12.689 8.510 1.00 70.12 207 ASN A CA 1
ATOM 1652 C C . ASN A 1 207 ? -3.945 -13.815 7.470 1.00 70.12 207 ASN A C 1
ATOM 1654 O O . ASN A 1 207 ? -2.864 -14.047 6.928 1.00 70.12 207 ASN A O 1
ATOM 1658 N N . THR A 1 208 ? -5.032 -14.536 7.190 1.00 73.38 208 THR A N 1
ATOM 1659 C CA . THR A 1 208 ? -5.026 -15.735 6.345 1.00 73.38 208 THR A CA 1
ATOM 1660 C C . THR A 1 208 ? -5.421 -15.433 4.902 1.00 73.38 208 THR A C 1
ATOM 1662 O O . THR A 1 208 ? -4.793 -15.967 3.989 1.00 73.38 208 THR A O 1
ATOM 1665 N N . PHE A 1 209 ? -6.430 -14.583 4.677 1.00 65.50 209 PHE A N 1
ATOM 1666 C CA . PHE A 1 209 ? -6.982 -14.347 3.335 1.00 65.50 209 PHE A CA 1
ATOM 1667 C C . PHE A 1 209 ? -5.966 -13.746 2.360 1.00 65.50 209 PHE A C 1
ATOM 1669 O O . PHE A 1 209 ? -5.942 -14.142 1.198 1.00 65.50 209 PHE A O 1
ATOM 1676 N N . TYR A 1 210 ? -5.088 -12.870 2.849 1.00 59.34 210 TYR A N 1
ATOM 1677 C CA . TYR A 1 210 ? -4.111 -12.167 2.012 1.00 59.34 210 TYR A CA 1
ATOM 1678 C C . TYR A 1 210 ? -2.668 -12.289 2.508 1.00 59.34 210 TYR A C 1
ATOM 1680 O O . TYR A 1 210 ? -1.789 -11.608 2.001 1.00 59.34 210 TYR A O 1
ATOM 1688 N N . ARG A 1 211 ? -2.396 -13.174 3.483 1.00 63.47 211 ARG A N 1
ATOM 1689 C CA . ARG A 1 211 ? -1.077 -13.294 4.146 1.00 63.47 211 ARG A CA 1
ATOM 1690 C C . ARG A 1 211 ? -0.575 -11.979 4.758 1.00 63.47 211 ARG A C 1
ATOM 1692 O O . ARG A 1 211 ? 0.622 -11.820 4.991 1.00 63.47 211 ARG A O 1
ATOM 1699 N N . ILE A 1 212 ? -1.492 -11.062 5.054 1.00 61.53 212 ILE A N 1
ATOM 1700 C CA . ILE A 1 212 ? -1.183 -9.802 5.718 1.00 61.53 212 ILE A CA 1
ATOM 1701 C C . ILE A 1 212 ? -0.837 -10.148 7.162 1.00 61.53 212 ILE A C 1
ATOM 1703 O O . ILE A 1 212 ? -1.705 -10.532 7.929 1.00 61.53 212 ILE A O 1
ATOM 1707 N N . TYR A 1 213 ? 0.427 -10.032 7.557 1.00 66.00 213 TYR A N 1
ATOM 1708 C CA . TYR A 1 213 ? 0.786 -10.119 8.971 1.00 66.00 213 TYR A CA 1
ATOM 1709 C C . TYR A 1 213 ? 0.417 -8.801 9.651 1.00 66.00 213 TYR A C 1
ATOM 1711 O O . TYR A 1 213 ? 1.221 -7.864 9.635 1.00 66.00 213 TYR A O 1
ATOM 1719 N N . LEU A 1 214 ? -0.792 -8.715 10.214 1.00 66.75 214 LEU A N 1
ATOM 1720 C CA . LEU A 1 214 ? -1.247 -7.535 10.949 1.00 66.75 214 LEU A CA 1
ATOM 1721 C C . LEU A 1 214 ? -0.328 -7.285 12.147 1.00 66.75 214 LEU A C 1
ATOM 1723 O O . LEU A 1 214 ? -0.243 -8.088 13.074 1.00 66.75 214 LEU A O 1
ATOM 1727 N N . ARG A 1 215 ? 0.379 -6.156 12.114 1.00 69.94 215 ARG A N 1
ATOM 1728 C CA . ARG A 1 215 ? 1.141 -5.624 13.253 1.00 69.94 215 ARG A CA 1
ATOM 1729 C C . ARG A 1 215 ? 0.273 -4.769 14.162 1.00 69.94 215 ARG A C 1
ATOM 1731 O O . ARG A 1 215 ? 0.664 -4.504 15.292 1.00 69.94 215 ARG A O 1
ATOM 1738 N N . LEU A 1 216 ? -0.884 -4.348 13.660 1.00 73.62 216 LEU A N 1
ATOM 1739 C CA . LEU A 1 216 ? -1.925 -3.725 14.457 1.00 73.62 216 LEU A CA 1
ATOM 1740 C C . LEU A 1 216 ? -2.558 -4.783 15.360 1.00 73.62 216 LEU A C 1
ATOM 1742 O O . LEU A 1 216 ? -3.029 -5.803 14.848 1.00 73.62 216 LEU A O 1
ATOM 1746 N N . PRO A 1 217 ? -2.586 -4.564 16.680 1.00 71.25 217 PRO A N 1
ATOM 1747 C CA . PRO A 1 217 ? -3.210 -5.484 17.614 1.00 71.25 217 PRO A CA 1
ATOM 1748 C C . PRO A 1 217 ? -4.729 -5.287 17.595 1.00 71.25 217 PRO A C 1
ATOM 1750 O O . PRO A 1 217 ? -5.317 -4.805 18.554 1.00 71.25 217 PRO A O 1
ATOM 1753 N N . VAL A 1 218 ? -5.370 -5.666 16.489 1.00 78.56 218 VAL A N 1
ATOM 1754 C CA . VAL A 1 218 ? -6.832 -5.726 16.397 1.00 78.56 218 VAL A CA 1
ATOM 1755 C C . VAL A 1 218 ? -7.292 -6.974 17.150 1.00 78.56 218 VAL A C 1
ATOM 1757 O O . VAL A 1 218 ? -6.772 -8.065 16.919 1.00 78.56 218 VAL A O 1
ATOM 1760 N N . SER A 1 219 ? -8.231 -6.837 18.082 1.00 80.81 219 SER A N 1
ATOM 1761 C CA . SER A 1 219 ? -8.820 -7.971 18.810 1.00 80.81 219 SER A CA 1
ATOM 1762 C C . SER A 1 219 ? -10.213 -7.622 19.335 1.00 80.81 219 SER A C 1
ATOM 1764 O O . SER A 1 219 ? -10.572 -6.453 19.409 1.00 80.81 219 SER A O 1
ATOM 1766 N N . GLU A 1 220 ? -10.987 -8.627 19.749 1.00 77.38 220 GLU A N 1
ATOM 1767 C CA . GLU A 1 220 ? -12.285 -8.409 20.421 1.00 77.38 220 GLU A CA 1
ATOM 1768 C C . GLU A 1 220 ? -12.139 -7.630 21.745 1.00 77.38 220 GLU A C 1
ATOM 1770 O O . GLU A 1 220 ? -13.078 -7.002 22.227 1.00 77.38 220 GLU A O 1
ATOM 1775 N N . ARG A 1 221 ? -10.957 -7.697 22.366 1.00 78.06 221 ARG A N 1
ATOM 1776 C CA . ARG A 1 221 ? -10.641 -7.053 23.645 1.00 78.06 221 ARG A CA 1
ATOM 1777 C C . ARG A 1 221 ? -9.348 -6.271 23.515 1.00 78.06 221 ARG A C 1
ATOM 1779 O O . ARG A 1 221 ? -8.369 -6.576 24.202 1.00 78.06 221 ARG A O 1
ATOM 1786 N N . MET A 1 222 ? -9.351 -5.321 22.585 1.00 81.12 222 MET A N 1
ATOM 1787 C CA . MET A 1 222 ? -8.273 -4.346 22.508 1.00 81.12 222 MET A CA 1
ATOM 1788 C C . MET A 1 222 ? -8.136 -3.659 23.864 1.00 81.12 222 MET A C 1
ATOM 1790 O O . MET A 1 222 ? -9.117 -3.437 24.567 1.00 81.12 222 MET A O 1
ATOM 1794 N N . ASP A 1 223 ? -6.885 -3.475 24.259 1.00 82.12 223 ASP A N 1
ATOM 1795 C CA . ASP A 1 223 ? -6.492 -2.723 25.440 1.00 82.12 223 ASP A CA 1
ATOM 1796 C C . ASP A 1 223 ? -5.152 -2.099 25.081 1.00 82.12 223 ASP A C 1
ATOM 1798 O O . ASP A 1 223 ? -4.079 -2.662 25.340 1.00 82.12 223 ASP A O 1
ATOM 1802 N N . CYS A 1 224 ? -5.227 -0.984 24.361 1.00 83.62 224 CYS A N 1
ATOM 1803 C CA . CYS A 1 224 ? -4.052 -0.363 23.774 1.00 83.62 224 CYS A CA 1
ATOM 1804 C C . CYS A 1 224 ? -3.130 0.214 24.849 1.00 83.62 224 CYS A C 1
ATOM 1806 O O . CYS A 1 224 ? -1.927 0.298 24.631 1.00 83.62 224 CYS A O 1
ATOM 1808 N N . SER A 1 225 ? -3.648 0.461 26.057 1.00 82.31 225 SER A N 1
ATOM 1809 C CA . SER A 1 225 ? -2.873 0.921 27.216 1.00 82.31 225 SER A CA 1
ATOM 1810 C C . SER A 1 225 ? -1.770 -0.046 27.681 1.00 82.31 225 SER A C 1
ATOM 1812 O O . SER A 1 225 ? -0.941 0.314 28.520 1.00 82.31 225 SER A O 1
ATOM 1814 N N . LYS A 1 226 ? -1.769 -1.287 27.173 1.00 79.88 226 LYS A N 1
ATOM 1815 C CA . LYS A 1 226 ? -0.792 -2.340 27.496 1.00 79.88 226 LYS A CA 1
ATOM 1816 C C . LYS A 1 226 ? 0.316 -2.526 26.454 1.00 79.88 226 LYS A C 1
ATOM 1818 O O . LYS A 1 226 ? 1.146 -3.420 26.649 1.00 79.88 226 LYS A O 1
ATOM 1823 N N . LEU A 1 227 ? 0.295 -1.760 25.364 1.00 72.38 227 LEU A N 1
ATOM 1824 C CA . LEU A 1 227 ? 1.313 -1.767 24.304 1.00 72.38 227 LEU A CA 1
ATOM 1825 C C . LEU A 1 227 ? 2.484 -0.851 24.657 1.00 72.38 227 LEU A C 1
ATOM 1827 O O . LEU A 1 227 ? 3.621 -1.247 24.315 1.00 72.38 227 LEU A O 1
#